Protein 5ZBT (pdb70)

Solvent-accessible surface area: 9911 Å² total; per-residue (Å²): 158,124,85,138,48,32,2,3,0,113,89,123,10,95,77,117,23,0,79,118,5,3,51,67,113,42,49,17,80,37,82,143,91,42,0,16,0,0,33,87,18,124,48,97,39,3,5,0,14,2,61,114,90,11,118,34,60,25,3,25,1,41,1,56,3,35,8,83,19,93,79,109,7,4,2,0,1,0,3,0,3,3,72,110,80,15,84,93,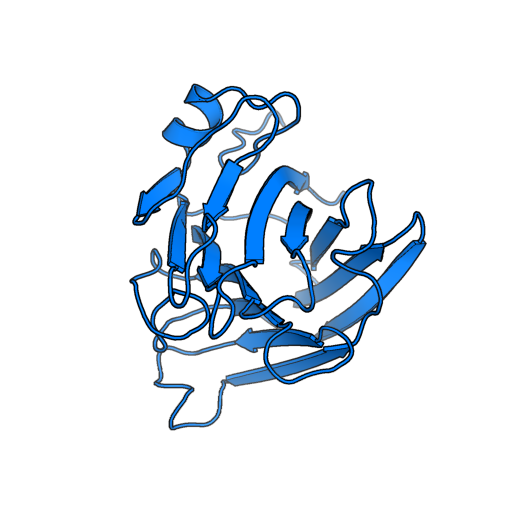24,135,16,32,4,0,99,19,72,19,95,11,2,0,0,5,2,30,11,54,136,48,124,70,11,42,0,12,0,16,28,1,88,36,59,32,13,120,146,129,113,34,89,41,113,86,95,20,65,8,43,63,2,36,135,8,200,88,7,0,19,0,37,1,53,7,43,58,147,107,81,49,0,27,1,17,0,42,4,70,163,101,76,66,127,26,10,64,0,102,114,0,68,27,90,60,6,37,0,3,0,0,0,25,0,22,53,16,39,38,0,10,0,34,0,29,3,1,36,34,106,113,52,121

Secondary structure (DSSP, 8-state):
-----SS-B-SSP-HHHHHHHEEEESS-EE-SS-EEEE-SSTT-EEEEEESS-B--SSEEEEEEE--EESSS--SEEEEEEESSPPPEEEETTE-S--EEEEEEEE-TT-SS-EEEEEEEESS-TTTS--SEEEEEE-TTTTT-TT--EEEEEEETTTTEEEEEEEETTEEEEEEEESS----SBEEEEEEE-TT-SSEEEEEEEEEEEE--

Structure (mmCIF, N/CA/C/O backbone):
data_5ZBT
#
_entry.id   5ZBT
#
_cell.length_a   56.051
_cell.length_b   57.174
_cell.length_c   72.489
_cell.angle_alpha   90.00
_cell.angle_beta   90.00
_cell.angle_gamma   90.00
#
_symmetry.space_group_name_H-M   'P 21 21 21'
#
loop_
_entity.id
_entity.type
_entity.pdbx_description
1 polymer 'Lectin-like protein'
2 water water
#
loop_
_atom_site.group_PDB
_atom_site.id
_atom_site.type_symbol
_atom_site.label_atom_id
_atom_site.label_alt_id
_atom_site.label_comp_id
_atom_site.label_asym_id
_atom_site.label_entity_id
_atom_site.label_seq_id
_atom_site.pdbx_PDB_ins_code
_atom_site.Cartn_x
_atom_site.Cartn_y
_atom_site.Cartn_z
_atom_site.occupancy
_atom_site.B_iso_or_equiv
_atom_site.auth_seq_id
_atom_site.auth_comp_id
_atom_site.auth_asym_id
_atom_site.auth_atom_id
_atom_site.pdbx_PDB_model_num
ATOM 1 N N . ALA A 1 22 ? 42.397 -12.453 76.359 1.00 38.88 22 ALA A N 1
ATOM 2 C CA . ALA A 1 22 ? 41.710 -12.786 75.122 1.00 37.43 22 ALA A CA 1
ATOM 3 C C . ALA A 1 22 ? 40.922 -11.578 74.605 1.00 44.32 22 ALA A C 1
ATOM 4 O O . ALA A 1 22 ? 40.996 -11.256 73.414 1.00 49.81 22 ALA A O 1
ATOM 6 N N . SER A 1 23 ? 40.193 -10.900 75.497 1.00 32.27 23 SER A N 1
ATOM 7 C CA . SER A 1 23 ? 39.385 -9.749 75.097 1.00 37.58 23 SER A CA 1
ATOM 8 C C . SER A 1 23 ? 40.248 -8.646 74.497 1.00 39.77 23 SER A C 1
ATOM 9 O O . SER A 1 23 ? 41.279 -8.273 75.066 1.00 46.23 23 SER A O 1
ATOM 12 N N . VAL A 1 24 ? 39.816 -8.115 73.348 1.00 37.72 24 VAL A N 1
ATOM 13 C CA . VAL A 1 24 ? 40.633 -7.219 72.532 1.00 47.79 24 VAL A CA 1
ATOM 14 C C . VAL A 1 24 ? 39.988 -5.842 72.462 1.00 43.55 24 VAL A C 1
ATOM 15 O O . VAL A 1 24 ? 38.758 -5.716 72.415 1.00 39.48 24 VAL A O 1
ATOM 17 N N . VAL A 1 25 ? 40.835 -4.813 72.437 1.00 41.22 25 VAL A N 1
ATOM 18 C CA . VAL A 1 25 ? 40.414 -3.429 72.228 1.00 43.69 25 VAL A CA 1
ATOM 19 C C . VAL A 1 25 ? 40.395 -3.174 70.722 1.00 37.75 25 VAL A C 1
ATOM 20 O O . VAL A 1 25 ? 41.444 -3.013 70.098 1.00 38.48 25 VAL A O 1
ATOM 24 N N . ASP A 1 26 ? 39.190 -3.113 70.142 1.00 40.61 26 ASP A N 1
ATOM 25 C CA . ASP A 1 26 ? 38.981 -2.941 68.700 1.00 26.61 26 ASP A CA 1
ATOM 26 C C . ASP A 1 26 ? 38.945 -1.448 68.371 1.00 26.47 26 ASP A C 1
ATOM 27 O O . ASP A 1 26 ? 37.988 -0.749 68.719 1.00 25.56 26 ASP A O 1
ATOM 32 N N . VAL A 1 27 ? 39.970 -0.958 67.678 1.00 22.49 27 VAL A N 1
ATOM 33 C CA . VAL A 1 27 ? 40.052 0.457 67.345 1.00 20.52 27 VAL A CA 1
ATOM 34 C C . VAL A 1 27 ? 39.824 0.694 65.856 1.00 21.85 27 VAL A C 1
ATOM 35 O O . VAL A 1 27 ? 40.251 1.721 65.320 1.00 19.20 27 VAL A O 1
ATOM 39 N N . LEU A 1 28 ? 39.162 -0.242 65.178 1.00 19.98 28 LEU A N 1
ATOM 40 C CA . LEU A 1 28 ? 38.899 -0.141 63.749 1.00 17.96 28 LEU A CA 1
ATOM 41 C C . LEU A 1 28 ? 37.422 -0.204 63.401 1.00 17.74 28 LEU A C 1
ATOM 42 O O . LEU A 1 28 ? 36.973 0.503 62.497 1.00 18.68 28 LEU A O 1
ATOM 47 N N . SER A 1 29 ? 36.660 -1.056 64.077 1.00 17.79 29 SER A N 1
ATOM 48 C CA . SER A 1 29 ? 35.325 -1.400 63.623 1.00 18.38 29 SER A CA 1
ATOM 49 C C . SER A 1 29 ? 34.334 -0.285 63.897 1.00 17.74 29 SER A C 1
ATOM 50 O O . SER A 1 29 ? 34.420 0.402 64.916 1.00 19.48 29 SER A O 1
ATOM 53 N N . PHE A 1 30 ? 33.396 -0.104 62.968 1.00 16.43 30 PHE A N 1
ATOM 54 C CA . PHE A 1 30 ? 32.105 0.491 63.288 1.00 15.20 30 PHE A CA 1
ATOM 55 C C . PHE A 1 30 ? 31.031 -0.339 62.605 1.00 18.18 30 PHE A C 1
ATOM 56 O O . PHE A 1 30 ? 31.059 -0.530 61.384 1.00 19.95 30 PHE A O 1
ATOM 64 N N . ARG A 1 31 ? 30.113 -0.854 63.402 1.00 21.56 31 ARG A N 1
ATOM 65 C CA . ARG A 1 31 ? 29.102 -1.799 62.969 1.00 27.87 31 ARG A CA 1
ATOM 66 C C . ARG A 1 31 ? 27.734 -1.134 62.961 1.00 31.98 31 ARG A C 1
ATOM 67 O O . ARG A 1 31 ? 27.550 -0.028 63.477 1.00 28.87 31 ARG A O 1
ATOM 75 N N . GLU A 1 32 ? 26.762 -1.839 62.344 1.00 41.67 32 GLU A N 1
ATOM 76 C CA . GLU A 1 32 ? 25.360 -1.438 62.238 1.00 42.26 32 GLU A CA 1
ATOM 77 C C . GLU A 1 32 ? 24.606 -1.835 63.501 1.00 47.14 32 GLU A C 1
ATOM 78 O O . GLU A 1 32 ? 24.695 -2.994 63.929 1.00 48.55 32 GLU A O 1
ATOM 84 N N . PRO A 1 33 ? 23.853 -0.913 64.123 1.00 51.12 33 PRO A N 1
ATOM 85 C CA . PRO A 1 33 ? 23.678 0.468 63.653 1.00 47.96 33 PRO A CA 1
ATOM 86 C C . PRO A 1 33 ? 24.852 1.383 64.037 1.00 40.01 33 PRO A C 1
ATOM 87 O O . PRO A 1 33 ? 25.486 1.162 65.074 1.00 37.49 33 PRO A O 1
ATOM 91 N N . ILE A 1 34 ? 25.130 2.388 63.203 1.00 40.05 34 ILE A N 1
ATOM 92 C CA . ILE A 1 34 ? 26.267 3.273 63.435 1.00 30.73 34 ILE A CA 1
ATOM 93 C C . ILE A 1 34 ? 26.012 4.142 64.655 1.00 32.27 34 ILE A C 1
ATOM 94 O O . ILE A 1 34 ? 25.007 4.859 64.727 1.00 30.82 34 ILE A O 1
ATOM 99 N N . GLU A 1 35 ? 26.945 4.122 65.591 1.00 26.26 35 GLU A N 1
ATOM 100 C CA . GLU A 1 35 ? 26.902 4.987 66.760 1.00 27.91 35 GLU A CA 1
ATOM 101 C C . GLU A 1 35 ? 27.977 6.054 66.590 1.00 29.18 35 GLU A C 1
ATOM 102 O O . GLU A 1 35 ? 29.174 5.720 66.522 1.00 29.55 35 GLU A O 1
ATOM 108 N N . PRO A 1 36 ? 27.597 7.331 66.444 1.00 29.31 36 PRO A N 1
ATOM 109 C CA . PRO A 1 36 ? 28.592 8.348 66.042 1.00 26.93 36 PRO A CA 1
ATOM 110 C C . PRO A 1 36 ? 29.830 8.438 66.919 1.00 28.69 36 PRO A C 1
ATOM 111 O O . PRO A 1 36 ? 30.914 8.723 66.393 1.00 30.00 36 PRO A O 1
ATOM 115 N N . GLU A 1 37 ? 29.720 8.249 68.236 1.00 30.44 37 GLU A N 1
ATOM 116 C CA . GLU A 1 37 ? 30.919 8.426 69.051 1.00 33.85 37 GLU A CA 1
ATOM 117 C C . GLU A 1 37 ? 31.911 7.294 68.813 1.00 28.89 37 GLU A C 1
ATOM 118 O O . GLU A 1 37 ? 33.123 7.498 68.935 1.00 26.14 37 GLU A O 1
ATOM 124 N N . ASN A 1 38 ? 31.427 6.118 68.420 1.00 26.01 38 ASN A N 1
ATOM 125 C CA . ASN A 1 38 ? 32.349 5.032 68.103 1.00 30.80 38 ASN A CA 1
ATOM 126 C C . ASN A 1 38 ? 33.207 5.365 66.887 1.00 28.42 38 ASN A C 1
ATOM 127 O O . ASN A 1 38 ? 34.394 5.019 66.849 1.00 29.05 38 ASN A O 1
ATOM 132 N N . VAL A 1 39 ? 32.620 6.020 65.876 1.00 27.11 39 VAL A N 1
ATOM 133 C CA . VAL A 1 39 ? 33.384 6.409 64.693 1.00 19.79 39 VAL A CA 1
ATOM 134 C C . VAL A 1 39 ? 34.387 7.500 65.048 1.00 20.65 39 VAL A C 1
ATOM 135 O O . VAL A 1 39 ? 35.582 7.393 64.741 1.00 18.66 39 VAL A O 1
ATOM 139 N N . VAL A 1 40 ? 33.918 8.549 65.735 1.00 22.35 40 VAL A N 1
ATOM 140 C CA . VAL A 1 40 ? 34.747 9.715 66.039 1.00 21.32 40 VAL A CA 1
ATOM 141 C C . VAL A 1 40 ? 35.934 9.336 66.912 1.00 20.30 40 VAL A C 1
ATOM 142 O O . VAL A 1 40 ? 37.012 9.936 66.806 1.00 21.05 40 VAL A O 1
ATOM 146 N N . ARG A 1 41 ? 35.774 8.351 67.789 1.00 19.28 41 ARG A N 1
ATOM 147 C CA . ARG A 1 41 ? 36.872 8.098 68.712 1.00 27.77 41 ARG A CA 1
ATOM 148 C C . ARG A 1 41 ? 38.014 7.353 68.043 1.00 21.46 41 ARG A C 1
ATOM 149 O O . ARG A 1 41 ? 39.136 7.370 68.558 1.00 26.03 41 ARG A O 1
ATOM 157 N N . ASN A 1 42 ? 37.766 6.749 66.885 1.00 23.23 42 ASN A N 1
ATOM 158 C CA . ASN A 1 42 ? 38.773 5.973 66.184 1.00 19.62 42 ASN A CA 1
ATOM 159 C C . ASN A 1 42 ? 39.264 6.604 64.884 1.00 18.50 42 ASN A C 1
ATOM 160 O O . ASN A 1 42 ? 40.322 6.194 64.395 1.00 22.61 42 ASN A O 1
ATOM 165 N N . TYR A 1 43 ? 38.579 7.617 64.339 1.00 18.65 43 TYR A N 1
ATOM 166 C CA . TYR A 1 43 ? 38.911 8.131 63.007 1.00 20.06 43 TYR A CA 1
ATOM 167 C C . TYR A 1 43 ? 38.901 9.652 62.971 1.00 17.46 43 TYR A C 1
ATOM 168 O O . TYR A 1 43 ? 37.943 10.281 63.425 1.00 18.98 43 TYR A O 1
ATOM 177 N N . ASP A 1 44 ? 39.968 10.237 62.434 1.00 18.05 44 ASP A N 1
ATOM 178 C CA . ASP A 1 44 ? 39.966 11.625 61.996 1.00 15.29 44 ASP A CA 1
ATOM 179 C C . ASP A 1 44 ? 39.212 11.750 60.680 1.00 20.73 44 ASP A C 1
ATOM 180 O O . ASP A 1 44 ? 39.116 10.799 59.897 1.00 17.90 44 ASP A O 1
ATOM 185 N N . MET A 1 45 ? 38.719 12.960 60.416 1.00 16.96 45 MET A N 1
ATOM 186 C CA . MET A 1 45 ? 37.859 13.224 59.271 1.00 20.02 45 MET A CA 1
ATOM 187 C C . MET A 1 45 ? 38.312 14.495 58.577 1.00 20.32 45 MET A C 1
ATOM 188 O O . MET A 1 45 ? 38.437 15.543 59.212 1.00 22.94 45 MET A O 1
ATOM 193 N N . LYS A 1 46 ? 38.560 14.399 57.275 1.00 23.84 46 LYS A N 1
ATOM 194 C CA . LYS A 1 46 ? 39.146 15.500 56.515 1.00 23.02 46 LYS A CA 1
ATOM 195 C C . LYS A 1 46 ? 38.446 15.539 55.159 1.00 23.78 46 LYS A C 1
ATOM 196 O O . LYS A 1 46 ? 38.730 14.714 54.283 1.00 19.16 46 LYS A O 1
ATOM 202 N N . GLY A 1 47 ? 37.532 16.502 54.998 1.00 20.20 47 GLY A N 1
ATOM 203 C CA . GLY A 1 47 ? 36.680 16.589 53.837 1.00 13.67 47 GLY A CA 1
ATOM 204 C C . GLY A 1 47 ? 35.232 16.435 54.253 1.00 16.45 47 GLY A C 1
ATOM 205 O O . GLY A 1 47 ? 34.913 16.327 55.442 1.00 15.47 47 GLY A O 1
ATOM 206 N N . PRO A 1 48 ? 34.325 16.410 53.283 1.00 19.96 48 PRO A N 1
ATOM 207 C CA . PRO A 1 48 ? 32.887 16.323 53.600 1.00 16.02 48 PRO A CA 1
ATOM 208 C C . PRO A 1 48 ? 32.415 14.957 54.072 1.00 18.34 48 PRO A C 1
ATOM 209 O O . PRO A 1 48 ? 31.412 14.434 53.565 1.00 17.58 48 PRO A O 1
ATOM 213 N N . ILE A 1 49 ? 33.105 14.385 55.053 1.00 17.53 49 ILE A N 1
ATOM 214 C CA . ILE A 1 49 ? 32.626 13.183 55.721 1.00 15.58 49 ILE A CA 1
ATOM 215 C C . ILE A 1 49 ? 31.506 13.572 56.680 1.00 17.85 49 ILE A C 1
ATOM 216 O O . ILE A 1 49 ? 31.586 14.608 57.354 1.00 16.52 49 ILE A O 1
ATOM 221 N N . ILE A 1 50 ? 30.456 12.747 56.745 1.00 13.17 50 ILE A N 1
ATOM 222 C CA . ILE A 1 50 ? 29.338 12.964 57.655 1.00 16.02 50 ILE A CA 1
ATOM 223 C C . ILE A 1 50 ? 28.858 11.618 58.167 1.00 12.43 50 ILE A C 1
ATOM 224 O O . ILE A 1 50 ? 28.515 10.739 57.372 1.00 16.02 50 ILE A O 1
ATOM 229 N N . VAL A 1 51 ? 28.774 11.468 59.483 1.00 14.02 51 VAL A N 1
ATOM 230 C CA . VAL A 1 51 ? 28.187 10.267 60.076 1.00 14.94 51 VAL A CA 1
ATOM 231 C C . VAL A 1 51 ? 26.671 10.445 60.111 1.00 12.53 51 VAL A C 1
ATOM 232 O O . VAL A 1 51 ? 26.155 11.321 60.808 1.00 12.16 51 VAL A O 1
ATOM 236 N N . PHE A 1 52 ? 25.963 9.630 59.336 1.00 17.78 52 PHE A N 1
ATOM 237 C CA . PHE A 1 52 ? 24.513 9.557 59.346 1.00 18.17 52 PHE A CA 1
ATOM 238 C C . PHE A 1 52 ? 24.087 8.371 60.206 1.00 20.36 52 PHE A C 1
ATOM 239 O O . PHE A 1 52 ? 24.921 7.591 60.683 1.00 19.62 52 PHE A O 1
ATOM 247 N N . GLU A 1 53 ? 22.770 8.228 60.387 1.00 21.12 53 GLU A N 1
ATOM 248 C CA . GLU A 1 53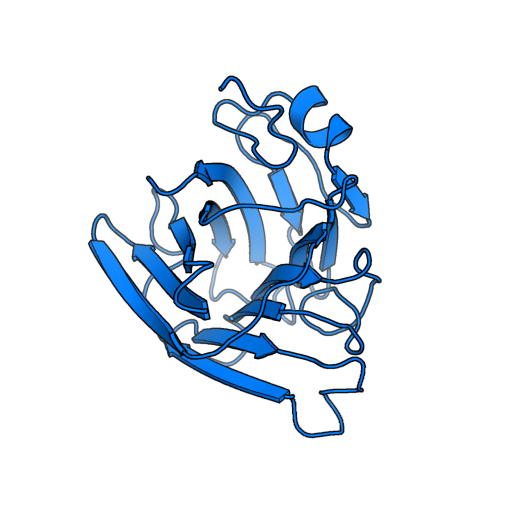 ? 22.232 7.120 61.178 1.00 27.88 53 GLU A CA 1
ATOM 249 C C . GLU A 1 53 ? 22.591 5.762 60.569 1.00 27.79 53 GLU A C 1
ATOM 250 O O . GLU A 1 53 ? 23.032 4.850 61.279 1.00 25.42 53 GLU A O 1
ATOM 256 N N . ASN A 1 54 ? 22.423 5.610 59.253 1.00 24.80 54 ASN A N 1
ATOM 257 C CA . ASN A 1 54 ? 22.593 4.314 58.601 1.00 28.80 54 ASN A CA 1
ATOM 258 C C . ASN A 1 54 ? 23.908 4.147 57.835 1.00 27.63 54 ASN A C 1
ATOM 259 O O . ASN A 1 54 ? 24.128 3.075 57.264 1.00 33.44 54 ASN A O 1
ATOM 264 N N . TYR A 1 55 ? 24.778 5.156 57.794 1.00 21.75 55 TYR A N 1
ATOM 265 C CA . TYR A 1 55 ? 25.994 5.056 56.989 1.00 19.55 55 TYR A CA 1
ATOM 266 C C . TYR A 1 55 ? 26.902 6.234 57.317 1.00 20.15 55 TYR A C 1
ATOM 267 O O . TYR A 1 55 ? 26.465 7.242 57.889 1.00 16.61 55 TYR A O 1
ATOM 276 N N . VAL A 1 56 ? 28.179 6.083 56.964 1.00 16.36 56 VAL A N 1
ATOM 277 C CA . VAL A 1 56 ? 29.137 7.180 56.971 1.00 11.07 56 VAL A CA 1
ATOM 278 C C . VAL A 1 56 ? 29.278 7.671 55.532 1.00 14.62 56 VAL A C 1
ATOM 279 O O . VAL A 1 56 ? 29.660 6.906 54.634 1.00 15.05 56 VAL A O 1
ATOM 283 N N . GLN A 1 57 ? 28.939 8.937 55.300 1.00 13.42 57 GLN A N 1
ATOM 284 C CA . GLN A 1 57 ? 29.153 9.547 53.994 1.00 15.77 57 GLN A CA 1
ATOM 285 C C . GLN A 1 57 ? 30.625 9.883 53.853 1.00 13.27 57 GLN A C 1
ATOM 286 O O . GLN A 1 57 ? 31.192 10.561 54.717 1.00 15.99 57 GLN A O 1
ATOM 292 N N . ILE A 1 58 ? 31.251 9.375 52.796 1.00 14.17 58 ILE A N 1
ATOM 293 C CA . ILE A 1 58 ? 32.616 9.767 52.459 1.00 12.58 58 ILE A CA 1
ATOM 294 C C . ILE A 1 58 ? 32.620 10.979 51.531 1.00 11.87 58 ILE A C 1
ATOM 295 O O . ILE A 1 58 ? 33.261 11.988 51.833 1.00 12.50 58 ILE A O 1
ATOM 300 N N . THR A 1 59 ? 31.890 10.916 50.403 1.00 11.35 59 THR A N 1
ATOM 301 C CA . THR A 1 59 ? 31.628 12.080 49.558 1.00 11.25 59 THR A CA 1
ATOM 302 C C . THR A 1 59 ? 30.133 12.258 49.326 1.00 12.95 59 THR A C 1
ATOM 303 O O . THR A 1 59 ? 29.412 11.274 49.115 1.00 13.48 59 THR A O 1
ATOM 307 N N . PRO A 1 60 ? 29.646 13.496 49.318 1.00 17.12 60 PRO A N 1
ATOM 308 C CA . PRO A 1 60 ? 28.314 13.781 48.769 1.00 17.96 60 PRO A CA 1
ATOM 309 C C . PRO A 1 60 ? 28.419 13.983 47.260 1.00 18.97 60 PRO A C 1
ATOM 310 O O . PRO A 1 60 ? 29.519 13.976 46.693 1.00 20.97 60 PRO A O 1
ATOM 314 N N . ASN A 1 61 ? 27.260 14.170 46.615 1.00 13.78 61 ASN A N 1
ATOM 315 C CA . ASN A 1 61 ? 27.238 14.576 45.209 1.00 20.24 61 ASN A CA 1
ATOM 316 C C . ASN A 1 61 ? 28.101 15.819 44.984 1.00 19.39 61 ASN A C 1
ATOM 317 O O . ASN A 1 61 ? 28.207 16.692 45.850 1.00 21.21 61 ASN A O 1
ATOM 322 N N . GLY A 1 62 ? 28.718 15.903 43.801 1.00 19.07 62 GLY A N 1
ATOM 323 C CA . GLY A 1 62 ? 29.568 17.032 43.464 1.00 14.51 62 GLY A CA 1
ATOM 324 C C . GLY A 1 62 ? 30.881 16.644 42.798 1.00 22.16 62 GLY A C 1
ATOM 325 O O . GLY A 1 62 ? 31.678 15.900 43.385 1.00 21.64 62 GLY A O 1
ATOM 326 N N . ILE A 1 63 ? 31.117 17.166 41.583 1.00 22.30 63 ILE A N 1
ATOM 327 C CA . ILE A 1 63 ? 32.313 16.842 40.808 1.00 20.21 63 ILE A CA 1
ATOM 328 C C . ILE A 1 63 ? 33.579 17.153 41.604 1.00 19.30 63 ILE A C 1
ATOM 329 O O . ILE A 1 63 ? 33.680 18.189 42.271 1.00 19.04 63 ILE A O 1
ATOM 334 N N . GLY A 1 64 ? 34.560 16.248 41.523 1.00 16.52 64 GLY A N 1
ATOM 335 C CA . GLY A 1 64 ? 35.870 16.452 42.114 1.00 16.38 64 GLY A CA 1
ATOM 336 C C . GLY A 1 64 ? 35.968 16.329 43.629 1.00 22.37 64 GLY A C 1
ATOM 337 O O . GLY A 1 64 ? 37.091 16.367 44.166 1.00 16.13 64 GLY A O 1
ATOM 338 N N . LYS A 1 65 ? 34.851 16.200 44.346 1.00 15.95 65 LYS A N 1
ATOM 339 C CA . LYS A 1 65 ? 34.932 16.172 45.797 1.00 16.31 65 LYS A CA 1
ATOM 340 C C . LYS A 1 65 ? 35.591 14.882 46.281 1.00 15.60 65 LYS A C 1
ATOM 341 O O . LYS A 1 65 ? 35.458 13.813 45.675 1.00 14.95 65 LYS A O 1
ATOM 347 N N . SER A 1 66 ? 36.318 14.996 47.386 1.00 12.45 66 SER A N 1
ATOM 348 C CA . SER A 1 66 ? 37.063 13.871 47.916 1.00 13.88 66 SER A CA 1
ATOM 349 C C . SER A 1 66 ? 37.197 14.042 49.422 1.00 14.02 66 SER A C 1
ATOM 350 O O . SER A 1 66 ? 37.002 15.132 49.955 1.00 17.34 66 SER A O 1
ATOM 353 N N . SER A 1 67 ? 37.530 12.946 50.101 1.00 14.91 67 SER A N 1
ATOM 354 C CA . SER A 1 67 ? 37.606 12.894 51.554 1.00 12.78 67 SER A CA 1
ATOM 355 C C . SER A 1 67 ? 38.604 11.825 51.967 1.00 15.08 67 SER A C 1
ATOM 356 O O . SER A 1 67 ? 38.838 10.863 51.235 1.00 14.00 67 SER A O 1
ATOM 359 N N . ILE A 1 68 ? 39.188 11.997 53.148 1.00 15.67 68 ILE A N 1
ATOM 360 C CA . ILE A 1 68 ? 40.010 10.969 53.769 1.00 14.84 68 ILE A CA 1
ATOM 361 C C . ILE A 1 68 ? 39.550 10.788 55.213 1.00 17.16 68 ILE A C 1
ATOM 362 O O . ILE A 1 68 ? 39.340 11.762 55.943 1.00 19.83 68 ILE A O 1
ATOM 367 N N . MET A 1 69 ? 39.359 9.543 55.604 1.00 18.21 69 MET A N 1
ATOM 368 C CA . MET A 1 69 ? 39.009 9.161 56.961 1.00 14.87 69 MET A CA 1
ATOM 369 C C . MET A 1 69 ? 40.213 8.387 57.487 1.00 16.57 69 MET A C 1
ATOM 370 O O . MET A 1 69 ? 40.531 7.318 56.962 1.00 16.34 69 MET A O 1
ATOM 375 N N . ASN A 1 70 ? 40.891 8.936 58.497 1.00 19.57 70 ASN A N 1
ATOM 376 C CA . ASN A 1 70 ? 42.172 8.431 58.994 1.00 17.41 70 ASN A CA 1
ATOM 377 C C . ASN A 1 70 ? 42.001 7.775 60.356 1.00 16.37 70 ASN A C 1
ATOM 378 O O . ASN A 1 70 ? 41.563 8.433 61.307 1.00 17.61 70 ASN A O 1
ATOM 383 N N . GLY A 1 71 ? 42.381 6.500 60.457 1.00 15.48 71 GLY A N 1
ATOM 384 C CA . GLY A 1 71 ? 42.457 5.840 61.744 1.00 13.39 71 GLY A CA 1
ATOM 385 C C . GLY A 1 71 ? 43.367 6.612 62.685 1.00 18.00 71 GLY A C 1
ATOM 386 O O . GLY A 1 71 ? 44.458 7.036 62.299 1.00 16.78 71 GLY A O 1
ATOM 387 N N . LYS A 1 72 ? 42.922 6.836 63.918 1.00 19.35 72 LYS A N 1
ATOM 388 C CA . LYS A 1 72 ? 43.770 7.555 64.859 1.00 25.96 72 LYS A CA 1
ATOM 389 C C . LYS A 1 72 ? 44.907 6.686 65.390 1.00 27.61 72 LYS A C 1
ATOM 390 O O . LYS A 1 72 ? 46.009 7.197 65.622 1.00 25.42 72 LYS A O 1
ATOM 396 N N . TYR A 1 73 ? 44.669 5.384 65.559 1.00 22.54 73 TYR A N 1
ATOM 397 C CA . TYR A 1 73 ? 45.572 4.503 66.289 1.00 21.81 73 TYR A CA 1
ATOM 398 C C . TYR A 1 73 ? 46.196 3.473 65.351 1.00 20.18 73 TYR A C 1
ATOM 399 O O . TYR A 1 73 ? 45.485 2.707 64.692 1.00 19.79 73 TYR A O 1
ATOM 408 N N . LYS A 1 74 ? 47.525 3.473 65.292 1.00 16.86 74 LYS A N 1
ATOM 409 C CA . LYS A 1 74 ? 48.260 2.477 64.526 1.00 13.99 74 LYS A CA 1
ATOM 410 C C . LYS A 1 74 ? 48.113 1.100 65.169 1.00 21.29 74 LYS A C 1
ATOM 411 O O . LYS A 1 74 ? 48.284 0.950 66.389 1.00 19.78 74 LYS A O 1
ATOM 417 N N . VAL A 1 75 ? 47.809 0.084 64.348 1.00 16.82 75 VAL A N 1
ATOM 418 C CA . VAL A 1 75 ? 47.513 -1.257 64.846 1.00 15.41 75 VAL A CA 1
ATOM 419 C C . VAL A 1 75 ? 48.622 -2.229 64.455 1.00 17.24 75 VAL A C 1
ATOM 420 O O . VAL A 1 75 ? 49.263 -2.102 63.406 1.00 14.09 75 VAL A O 1
ATOM 424 N N . ASP A 1 76 ? 48.837 -3.217 65.320 1.00 19.42 76 ASP A N 1
ATOM 425 C CA . ASP A 1 76 ? 49.774 -4.319 65.093 1.00 20.70 76 ASP A CA 1
ATOM 426 C C . ASP A 1 76 ? 48.952 -5.603 65.120 1.00 20.03 76 ASP A C 1
ATOM 427 O O . ASP A 1 76 ? 48.738 -6.173 66.189 1.00 20.25 76 ASP A O 1
ATOM 432 N N . LEU A 1 77 ? 48.498 -6.062 63.945 1.00 16.63 77 LEU A N 1
ATOM 433 C CA . LEU A 1 77 ? 47.447 -7.067 64.044 1.00 20.26 77 LEU A CA 1
ATOM 434 C C . LEU A 1 77 ? 47.981 -8.467 63.790 1.00 15.13 77 LEU A C 1
ATOM 435 O O . LEU A 1 77 ? 48.953 -8.645 63.054 1.00 23.93 77 LEU A O 1
ATOM 440 N N . PRO A 1 78 ? 47.353 -9.479 64.383 1.00 22.31 78 PRO A N 1
ATOM 441 C CA . PRO A 1 78 ? 47.563 -10.852 63.904 1.00 20.55 78 PRO A CA 1
ATOM 442 C C . PRO A 1 78 ? 46.812 -11.045 62.601 1.00 19.01 78 PRO A C 1
ATOM 443 O O . PRO A 1 78 ? 46.265 -10.077 62.063 1.00 16.34 78 PRO A O 1
ATOM 447 N N . SER A 1 79 ? 46.752 -12.275 62.097 1.00 18.49 79 SER A N 1
ATOM 448 C CA . SER A 1 79 ? 45.989 -12.532 60.886 1.00 19.38 79 SER A CA 1
ATOM 449 C C . SER A 1 79 ? 44.594 -11.963 61.054 1.00 17.60 79 SER A C 1
ATOM 450 O O . SER A 1 79 ? 43.956 -12.145 62.092 1.00 20.28 79 SER A O 1
ATOM 453 N N . PHE A 1 80 ? 44.148 -11.221 60.052 1.00 15.02 80 PHE A N 1
ATOM 454 C CA . PHE A 1 80 ? 42.928 -10.458 60.214 1.00 20.06 80 PHE A CA 1
ATOM 455 C C . PHE A 1 80 ? 42.121 -10.497 58.934 1.00 19.44 80 PHE A C 1
ATOM 456 O O . PHE A 1 80 ? 42.622 -10.841 57.856 1.00 15.40 80 PHE A O 1
ATOM 464 N N . GLU A 1 81 ? 40.856 -10.120 59.079 1.00 15.46 81 GLU A N 1
ATOM 465 C CA . GLU A 1 81 ? 39.964 -9.914 57.954 1.00 14.01 81 GLU A CA 1
ATOM 466 C C . GLU A 1 81 ? 39.216 -8.611 58.201 1.00 15.22 81 GLU A C 1
ATOM 467 O O . GLU A 1 81 ? 38.664 -8.406 59.291 1.00 11.73 81 GLU A O 1
ATOM 473 N N . LEU A 1 82 ? 39.248 -7.713 57.217 1.00 8.95 82 LEU A N 1
ATOM 474 C CA . LEU A 1 82 ? 38.442 -6.503 57.242 1.00 7.25 82 LEU A CA 1
ATOM 475 C C . LEU A 1 82 ? 37.314 -6.636 56.226 1.00 12.34 82 LEU A C 1
ATOM 476 O O . LEU A 1 82 ? 37.527 -7.122 55.102 1.00 11.42 82 LEU A O 1
ATOM 481 N N . GLN A 1 83 ? 36.114 -6.216 56.637 1.00 9.04 83 GLN A N 1
ATOM 482 C CA . GLN A 1 83 ? 34.913 -6.225 55.802 1.00 10.74 83 GLN A CA 1
ATOM 483 C C . GLN A 1 83 ? 34.345 -4.816 55.747 1.00 10.81 83 GLN A C 1
ATOM 484 O O . GLN A 1 83 ? 33.891 -4.283 56.764 1.00 14.25 83 GLN A O 1
ATOM 490 N N . LEU A 1 84 ? 34.367 -4.214 54.572 1.00 11.05 84 LEU A N 1
ATOM 491 C CA . LEU A 1 84 ? 33.883 -2.856 54.382 1.00 9.57 84 LEU A CA 1
ATOM 492 C C . LEU A 1 84 ? 32.625 -2.924 53.528 1.00 13.33 84 LEU A C 1
ATOM 493 O O . LEU A 1 84 ? 32.696 -3.232 52.334 1.00 13.57 84 LEU A O 1
ATOM 498 N N . LYS A 1 85 ? 31.476 -2.651 54.133 1.00 14.20 85 LYS A N 1
ATOM 499 C CA . LYS A 1 85 ? 30.217 -2.728 53.418 1.00 13.15 85 LYS A CA 1
ATOM 500 C C . LYS A 1 85 ? 29.900 -1.379 52.771 1.00 14.70 85 LYS A C 1
ATOM 501 O O . LYS A 1 85 ? 29.887 -0.341 53.441 1.00 14.46 85 LYS A O 1
ATOM 507 N N . LEU A 1 86 ? 29.630 -1.412 51.474 1.00 17.55 86 LEU A N 1
ATOM 508 C CA . LEU A 1 86 ? 29.502 -0.239 50.617 1.00 19.57 86 LEU A CA 1
ATOM 509 C C . LEU A 1 86 ? 28.051 0.190 50.455 1.00 22.02 86 LEU A C 1
ATOM 510 O O . LEU A 1 86 ? 27.142 -0.641 50.386 1.00 23.81 86 LEU A O 1
ATO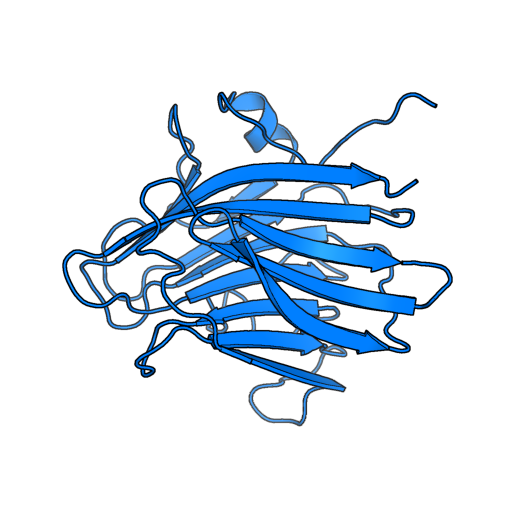M 515 N N . ASN A 1 87 ? 27.847 1.508 50.356 1.00 23.27 87 ASN A N 1
ATOM 516 C CA . ASN A 1 87 ? 26.549 2.107 50.008 1.00 22.00 87 ASN A CA 1
ATOM 517 C C . ASN A 1 87 ? 26.851 3.272 49.058 1.00 22.24 87 ASN A C 1
ATOM 518 O O . ASN A 1 87 ? 27.051 4.409 49.499 1.00 23.31 87 ASN A O 1
ATOM 523 N N . ILE A 1 88 ? 26.919 2.983 47.758 1.00 17.91 88 ILE A N 1
ATOM 524 C CA . ILE A 1 88 ? 27.351 3.954 46.750 1.00 22.78 88 ILE A CA 1
ATOM 525 C C . ILE A 1 88 ? 26.150 4.343 45.887 1.00 24.31 88 ILE A C 1
ATOM 526 O O . ILE A 1 88 ? 25.448 3.473 45.361 1.00 27.64 88 ILE A O 1
ATOM 531 N N . ILE A 1 89 ? 25.916 5.645 45.737 1.00 25.19 89 ILE A N 1
ATOM 532 C CA . ILE A 1 89 ? 24.770 6.166 44.992 1.00 23.58 89 ILE A CA 1
ATOM 533 C C . ILE A 1 89 ? 25.269 6.850 43.728 1.00 21.60 89 ILE A C 1
ATOM 534 O O . ILE A 1 89 ? 26.139 7.727 43.792 1.00 20.57 89 ILE A O 1
ATOM 539 N N . CYS A 1 90 ? 24.702 6.462 42.583 1.00 25.78 90 CYS A N 1
ATOM 540 C CA . CYS A 1 90 ? 25.006 7.077 41.292 1.00 23.23 90 CYS A CA 1
ATOM 541 C C . CYS A 1 90 ? 23.731 7.166 40.472 1.00 26.83 90 CYS A C 1
ATOM 542 O O . CYS A 1 90 ? 23.162 6.128 40.113 1.00 24.37 90 CYS A O 1
ATOM 545 N N . LYS A 1 91 ? 23.293 8.396 40.168 1.00 24.33 91 LYS A N 1
ATOM 546 C CA . LYS A 1 91 ? 22.136 8.590 39.291 1.00 33.63 91 LYS A CA 1
ATOM 547 C C . LYS A 1 91 ? 22.322 7.859 37.973 1.00 31.59 91 LYS A C 1
ATOM 548 O O . LYS A 1 91 ? 21.430 7.126 37.526 1.00 38.05 91 LYS A O 1
ATOM 550 N N . GLU A 1 92 ? 23.496 8.020 37.353 1.00 28.76 92 GLU A N 1
ATOM 551 C CA . GLU A 1 92 ? 23.775 7.407 36.061 1.00 31.79 92 GLU A CA 1
ATOM 552 C C . GLU A 1 92 ? 24.987 6.501 36.245 1.00 32.23 92 GLU A C 1
ATOM 553 O O . GLU A 1 92 ? 24.940 5.584 37.061 1.00 33.04 92 GLU A O 1
ATOM 555 N N . LYS A 1 93 ? 26.063 6.727 35.504 1.00 27.92 93 LYS A N 1
ATOM 556 C CA . LYS A 1 93 ? 27.293 5.972 35.670 1.00 31.90 93 LYS A CA 1
ATOM 557 C C . LYS A 1 93 ? 28.121 6.597 36.790 1.00 27.99 93 LYS A C 1
ATOM 558 O O . LYS A 1 93 ? 28.276 7.819 36.846 1.00 24.44 93 LYS A O 1
ATOM 564 N N . CYS A 1 94 ? 28.652 5.765 37.683 1.00 27.33 94 CYS A N 1
ATOM 565 C CA . CYS A 1 94 ? 29.482 6.290 38.762 1.00 22.74 94 CYS A CA 1
ATOM 566 C C . CYS A 1 94 ? 30.809 6.800 38.212 1.00 24.54 94 CYS A C 1
ATOM 567 O O . CYS A 1 94 ? 31.392 6.207 37.297 1.00 18.92 94 CYS A O 1
ATOM 570 N N . GLY A 1 95 ? 31.287 7.906 38.785 1.00 18.21 95 GLY A N 1
ATOM 571 C CA . GLY A 1 95 ? 32.631 8.379 38.560 1.00 15.98 95 GLY A CA 1
ATOM 572 C C . GLY A 1 95 ? 33.476 8.151 39.807 1.00 22.96 95 GLY A C 1
ATOM 573 O O . GLY A 1 95 ? 32.985 7.699 40.845 1.00 17.55 95 GLY A O 1
ATOM 574 N N . GLY A 1 96 ? 34.772 8.469 39.680 1.00 17.19 96 GLY A N 1
ATOM 575 C CA . GLY A 1 96 ? 35.727 8.388 40.770 1.00 11.12 96 GLY A CA 1
ATOM 576 C C . GLY A 1 96 ? 35.953 6.972 41.273 1.00 13.48 96 GLY A C 1
ATOM 577 O O . GLY A 1 96 ? 35.826 5.981 40.542 1.00 12.12 96 GLY A O 1
ATOM 578 N N . GLY A 1 97 ? 36.315 6.884 42.548 1.00 13.79 97 GLY A N 1
ATOM 579 C CA . GLY A 1 97 ? 36.532 5.600 43.185 1.00 9.90 97 GLY A CA 1
ATOM 580 C C . GLY A 1 97 ? 36.810 5.769 44.663 1.00 11.24 97 GLY A C 1
ATOM 581 O O . GLY A 1 97 ? 36.795 6.875 45.199 1.00 10.90 97 GLY A O 1
ATOM 582 N N . MET A 1 98 ? 37.110 4.648 45.300 1.00 13.87 98 MET A N 1
ATOM 583 C CA . MET 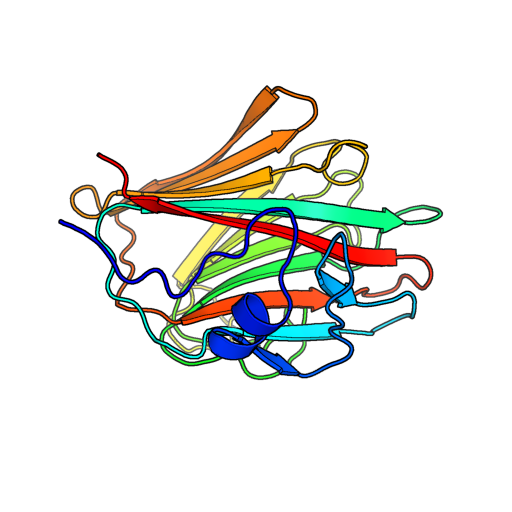A 1 98 ? 37.282 4.525 46.739 1.00 12.47 98 MET A CA 1
ATOM 584 C C . MET A 1 98 ? 38.606 3.839 47.025 1.00 11.15 98 MET A C 1
ATOM 585 O O . MET A 1 98 ? 39.020 2.950 46.283 1.00 11.65 98 MET A O 1
ATOM 590 N N . GLY A 1 99 ? 39.237 4.203 48.125 1.00 10.14 99 GLY A N 1
ATOM 591 C CA . GLY A 1 99 ? 40.445 3.527 48.563 1.00 10.04 99 GLY A CA 1
ATOM 592 C C . GLY A 1 99 ? 40.361 3.103 50.011 1.00 9.38 99 GLY A C 1
ATOM 593 O O . GLY A 1 99 ? 39.830 3.830 50.855 1.00 10.40 99 GLY A O 1
ATOM 594 N N . VAL A 1 100 ? 40.886 1.915 50.293 1.00 6.88 100 VAL A N 1
ATOM 595 C CA . VAL A 1 100 ? 41.160 1.485 51.655 1.00 8.27 100 VAL A CA 1
ATOM 596 C C . VAL A 1 100 ? 42.671 1.359 51.799 1.00 8.93 100 VAL A C 1
ATOM 597 O O . VAL A 1 100 ? 43.345 0.810 50.922 1.00 9.10 100 VAL A O 1
ATOM 601 N N . TRP A 1 101 ? 43.205 1.886 52.884 1.00 8.49 101 TRP A N 1
ATOM 602 C CA . TRP A 1 101 ? 44.628 2.154 52.956 1.00 11.00 101 TRP A CA 1
ATOM 603 C C . TRP A 1 101 ? 45.211 1.526 54.209 1.00 8.62 101 TRP A C 1
ATOM 604 O O . TRP A 1 101 ? 44.621 1.617 55.284 1.00 8.88 101 TRP A O 1
ATOM 615 N N . LEU A 1 102 ? 46.375 0.899 54.068 1.00 11.38 102 LEU A N 1
ATOM 616 C CA . LEU A 1 102 ? 47.123 0.351 55.204 1.00 12.51 102 LEU A CA 1
ATOM 617 C C . LEU A 1 102 ? 48.521 0.948 55.100 1.00 13.38 102 LEU A C 1
ATOM 618 O O . LEU A 1 102 ? 49.335 0.495 54.285 1.00 15.23 102 LEU A O 1
ATOM 623 N N . THR A 1 103 ? 48.787 1.995 55.882 1.00 9.86 103 THR A N 1
ATOM 624 C CA . THR A 1 103 ? 49.975 2.808 55.665 1.00 12.44 103 THR A CA 1
ATOM 625 C C . THR A 1 103 ? 50.754 3.040 56.947 1.00 12.25 103 THR A C 1
ATOM 626 O O . THR A 1 103 ? 50.221 2.970 58.061 1.00 11.59 103 THR A O 1
ATOM 630 N N . GLU A 1 104 ? 52.039 3.348 56.742 1.00 13.08 104 GLU A N 1
ATOM 631 C CA . GLU A 1 104 ? 52.960 3.637 57.837 1.00 20.90 104 GLU A CA 1
ATOM 632 C C . GLU A 1 104 ? 52.594 4.929 58.568 1.00 23.92 104 GLU A C 1
ATOM 633 O O . GLU A 1 104 ? 52.840 5.043 59.777 1.00 21.23 104 GLU A O 1
ATOM 639 N N . GLU A 1 105 ? 52.002 5.903 57.865 1.00 21.10 105 GLU A N 1
ATOM 640 C CA . GLU A 1 105 ? 51.546 7.154 58.463 1.00 14.93 105 GLU A CA 1
ATOM 641 C C . GLU A 1 105 ? 50.125 7.457 58.005 1.00 16.40 105 GLU A C 1
ATOM 642 O O . GLU A 1 105 ? 49.621 6.865 57.044 1.00 16.09 105 GLU A O 1
ATOM 648 N N . LYS A 1 106 ? 49.471 8.379 58.710 1.00 17.01 106 LYS A N 1
ATOM 649 C CA . LYS A 1 106 ? 48.116 8.759 58.335 1.00 19.18 106 LYS A CA 1
ATOM 650 C C . LYS A 1 106 ? 48.112 9.379 56.941 1.00 19.92 106 LYS A C 1
ATOM 651 O O . LYS A 1 106 ? 49.084 10.009 56.512 1.00 15.78 106 LYS A O 1
ATOM 657 N N . LEU A 1 107 ? 47.004 9.198 56.230 1.00 17.84 107 LEU A N 1
ATOM 658 C CA . LEU A 1 107 ? 46.909 9.733 54.880 1.00 19.57 107 LEU A CA 1
ATOM 659 C C . LEU A 1 107 ? 46.943 11.253 54.885 1.00 20.99 107 LEU A C 1
ATOM 660 O O . LEU A 1 107 ? 46.362 11.904 55.759 1.00 20.29 107 LEU A O 1
ATOM 665 N N . LYS A 1 108 ? 47.610 11.807 53.880 1.00 20.91 108 LYS A N 1
ATOM 666 C CA . LYS A 1 108 ? 47.460 13.194 53.474 1.00 23.23 108 LYS A CA 1
ATOM 667 C C . LYS A 1 108 ? 46.543 13.270 52.251 1.00 21.97 108 LYS A C 1
ATOM 668 O O . LYS A 1 108 ? 46.326 12.280 51.540 1.00 19.44 108 LYS A O 1
ATOM 671 N N . GLU A 1 109 ? 45.993 14.460 52.020 1.00 20.93 109 GLU A N 1
ATOM 672 C CA . GLU A 1 109 ? 45.149 14.685 50.854 1.00 21.96 109 GLU A CA 1
ATOM 673 C C . GLU A 1 109 ? 45.976 14.638 49.580 1.00 16.63 109 GLU A C 1
ATOM 674 O O . GLU A 1 109 ? 47.183 14.895 49.581 1.00 19.59 109 GLU A O 1
ATOM 680 N N . GLY A 1 110 ? 45.310 14.311 48.482 1.00 16.37 110 GLY A N 1
ATOM 681 C CA . GLY A 1 110 ? 45.995 14.246 47.204 1.00 14.18 110 GLY A CA 1
ATOM 682 C C . GLY A 1 110 ? 45.052 13.832 46.102 1.00 18.07 110 GLY A C 1
ATOM 683 O O . GLY A 1 110 ? 43.829 13.836 46.265 1.00 16.35 110 GLY A O 1
ATOM 684 N N . ASP A 1 111 ? 45.635 13.442 44.980 1.00 22.43 111 ASP A N 1
ATOM 685 C CA . ASP A 1 111 ? 44.861 13.132 43.784 1.00 22.19 111 ASP A CA 1
ATOM 686 C C . ASP A 1 111 ? 44.638 11.639 43.573 1.00 23.63 111 ASP A C 1
ATOM 687 O O . ASP A 1 111 ? 43.947 11.258 42.621 1.00 23.07 111 ASP A O 1
ATOM 692 N N . LEU A 1 112 ? 45.183 10.789 44.447 1.00 18.41 112 LEU A N 1
ATOM 693 C CA . LEU A 1 112 ? 45.064 9.338 44.319 1.00 17.71 112 LEU A CA 1
ATOM 694 C C . LEU A 1 112 ? 43.834 8.898 45.104 1.00 17.52 112 LEU A C 1
ATOM 695 O O . LEU A 1 112 ? 43.927 8.535 46.274 1.00 21.06 112 LEU A O 1
ATOM 700 N N . PHE A 1 113 ? 42.665 8.928 44.457 1.00 13.64 113 PHE A N 1
ATOM 701 C CA . PHE A 1 113 ? 41.387 8.653 45.124 1.00 13.78 113 PHE A CA 1
ATOM 702 C C . PHE A 1 113 ? 41.265 9.426 46.436 1.00 15.94 113 PHE A C 1
ATOM 703 O O . PHE A 1 113 ? 40.889 8.869 47.472 1.00 16.08 113 PHE A O 1
ATOM 711 N N . GLY A 1 114 ? 41.606 10.718 46.399 1.00 14.06 114 GLY A N 1
ATOM 712 C CA . GLY A 1 114 ? 41.530 11.571 47.570 1.00 12.92 114 GLY A CA 1
ATOM 713 C C . GLY A 1 114 ? 42.808 11.699 48.384 1.00 15.99 114 GLY A C 1
ATOM 714 O O . GLY A 1 114 ? 42.962 12.687 49.108 1.00 17.66 114 GLY A O 1
ATOM 715 N N . ALA A 1 115 ? 43.737 10.751 48.287 1.00 15.87 115 ALA A N 1
ATOM 716 C CA . ALA A 1 115 ? 44.937 10.764 49.120 1.00 16.00 115 ALA A CA 1
ATOM 717 C C . ALA A 1 115 ? 46.192 11.046 48.300 1.00 16.00 115 ALA A C 1
ATOM 718 O O . ALA A 1 115 ? 46.182 11.046 47.066 1.00 21.26 115 ALA A O 1
ATOM 720 N N . TYR A 1 116 ? 47.291 11.278 49.017 1.00 17.65 116 TYR A N 1
ATOM 721 C CA . TYR A 1 116 ? 48.541 11.679 48.383 1.00 17.93 116 TYR A CA 1
ATOM 722 C C . TYR A 1 116 ? 49.147 10.521 47.596 1.00 18.98 116 TYR A C 1
ATOM 723 O O . TYR A 1 116 ? 48.984 9.348 47.944 1.00 20.65 116 TYR A O 1
ATOM 732 N N . ASN A 1 117 ? 49.878 10.858 46.539 1.00 14.56 117 ASN A N 1
ATOM 733 C CA . ASN A 1 117 ? 50.477 9.831 45.694 1.00 19.84 117 ASN A CA 1
ATOM 734 C C . ASN A 1 117 ? 51.759 9.233 46.271 1.00 15.39 117 ASN A C 1
ATOM 735 O O . ASN A 1 117 ? 52.200 8.183 45.795 1.00 24.90 117 ASN A O 1
ATOM 740 N N . ILE A 1 118 ? 52.365 9.846 47.278 1.00 17.68 118 ILE A N 1
ATOM 741 C CA . ILE A 1 118 ? 53.533 9.285 47.957 1.00 19.92 118 ILE A CA 1
ATOM 742 C C . ILE A 1 118 ? 53.087 8.779 49.320 1.00 14.49 118 ILE A C 1
ATOM 743 O O . ILE A 1 118 ? 52.472 9.528 50.087 1.00 16.31 118 ILE A O 1
ATOM 748 N N . TYR A 1 119 ? 53.369 7.504 49.606 1.00 12.19 119 TYR A N 1
ATOM 749 C CA . TYR A 1 119 ? 52.956 6.857 50.852 1.00 12.21 119 TYR A CA 1
ATOM 750 C C . TYR A 1 119 ? 53.761 5.573 51.015 1.00 12.59 119 TYR A C 1
ATOM 751 O O . TYR A 1 119 ? 54.368 5.078 50.062 1.00 11.96 119 TYR A O 1
ATOM 760 N N . LYS A 1 120 ? 53.772 5.036 52.236 1.00 10.25 120 LYS A N 1
ATOM 761 C CA . LYS A 1 120 ? 54.421 3.751 52.486 1.00 18.45 120 LYS A CA 1
ATOM 762 C C . LYS A 1 120 ? 53.370 2.767 52.996 1.00 19.38 120 LYS A C 1
ATOM 763 O O . LYS A 1 120 ? 52.843 2.921 54.100 1.00 14.92 120 LYS A O 1
ATOM 769 N N . GLY A 1 121 ? 53.059 1.771 52.196 1.00 16.75 121 GLY A N 1
ATOM 770 C CA . GLY A 1 121 ? 52.056 0.802 52.573 1.00 13.39 121 GLY A CA 1
ATOM 771 C C . GLY A 1 121 ? 51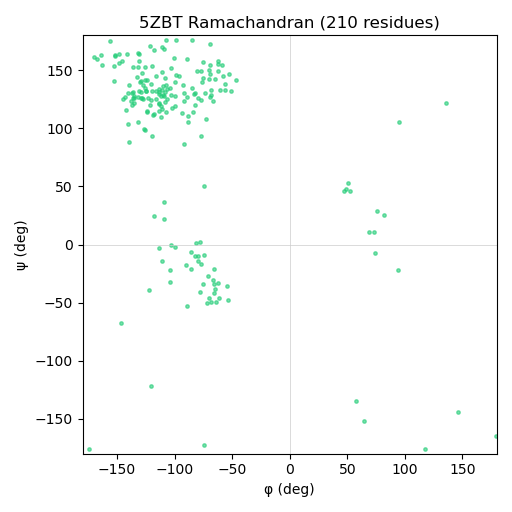.294 0.328 51.347 1.00 14.72 121 GLY A C 1
ATOM 772 O O . GLY A 1 121 ? 51.851 0.229 50.251 1.00 12.15 121 GLY A O 1
ATOM 773 N N . ILE A 1 122 ? 50.004 0.091 51.562 1.00 14.53 122 ILE A N 1
ATOM 774 C CA . ILE A 1 122 ? 49.146 -0.580 50.596 1.00 13.81 122 ILE A CA 1
ATOM 775 C C . ILE A 1 122 ? 47.907 0.280 50.395 1.00 13.42 122 ILE A C 1
ATOM 776 O O . ILE A 1 122 ? 47.307 0.750 51.374 1.00 11.27 122 ILE A O 1
ATOM 781 N N . GLY A 1 123 ? 47.556 0.521 49.139 1.00 12.90 123 GLY A N 1
ATOM 782 C CA . GLY A 1 123 ? 46.273 1.089 48.776 1.00 10.53 123 GLY A CA 1
ATOM 783 C C . GLY A 1 123 ? 45.465 0.050 48.016 1.00 12.41 123 GLY A C 1
ATOM 784 O O . GLY A 1 123 ? 45.968 -0.576 47.075 1.00 13.13 123 GLY A O 1
ATOM 785 N N . ILE A 1 124 ? 44.225 -0.143 48.456 1.00 10.48 124 ILE A N 1
ATOM 786 C CA . ILE A 1 124 ? 43.257 -1.016 47.790 1.00 11.02 124 ILE A CA 1
ATOM 787 C C . ILE A 1 124 ? 42.177 -0.112 47.215 1.00 12.86 124 ILE A C 1
ATOM 788 O O . ILE A 1 124 ? 41.500 0.609 47.964 1.00 10.15 124 ILE A O 1
ATOM 793 N N . PHE A 1 125 ? 42.019 -0.137 45.890 1.00 12.72 125 PHE A N 1
ATOM 794 C CA . PHE A 1 125 ? 41.189 0.830 45.186 1.00 11.61 125 PHE A CA 1
ATOM 795 C C . PHE A 1 125 ? 40.077 0.125 44.425 1.00 12.89 125 PHE A C 1
ATOM 796 O O . PHE A 1 125 ? 40.299 -0.919 43.801 1.00 14.39 125 PHE A O 1
ATOM 804 N N . ILE A 1 126 ? 38.880 0.702 44.489 1.00 10.50 126 ILE A N 1
ATOM 805 C CA . ILE A 1 126 ? 37.769 0.341 43.622 1.00 13.09 126 ILE A CA 1
ATOM 806 C C . ILE A 1 126 ? 37.542 1.524 42.698 1.00 13.58 126 ILE A C 1
ATOM 807 O O . ILE A 1 126 ? 37.216 2.623 43.163 1.00 13.79 126 ILE A O 1
ATOM 812 N N . ASN A 1 127 ? 37.729 1.321 41.399 1.00 12.64 127 ASN A N 1
ATOM 813 C CA . ASN A 1 127 ? 37.682 2.423 40.444 1.00 12.31 127 ASN A CA 1
ATOM 814 C C . ASN A 1 127 ? 36.527 2.237 39.469 1.00 14.50 127 ASN A C 1
ATOM 815 O O . ASN A 1 127 ? 36.420 1.186 38.828 1.00 12.14 127 ASN A O 1
ATOM 820 N N . PHE A 1 128 ? 35.659 3.258 39.372 1.00 18.19 128 PHE A N 1
ATOM 821 C CA . PHE A 1 128 ? 34.584 3.325 38.379 1.00 16.85 128 PHE A CA 1
ATOM 822 C C . PHE A 1 128 ? 34.886 4.279 37.224 1.00 17.47 128 PHE A C 1
ATOM 823 O O . PHE A 1 128 ? 34.280 4.139 36.151 1.00 21.40 128 PHE A O 1
ATOM 831 N N . GLU A 1 129 ? 35.794 5.239 37.424 1.00 16.92 129 GLU A N 1
ATOM 832 C CA . GLU A 1 129 ? 36.086 6.267 36.429 1.00 16.93 129 GLU A CA 1
ATOM 833 C C . GLU A 1 129 ? 36.733 5.657 35.188 1.00 18.78 129 GLU A C 1
ATOM 834 O O . GLU A 1 129 ? 37.761 4.979 35.284 1.00 14.48 129 GLU A O 1
ATOM 840 N N . ASP A 1 130 ? 36.110 5.880 34.032 1.00 16.43 130 ASP A N 1
ATOM 841 C CA . ASP A 1 130 ? 36.614 5.548 32.702 1.00 16.18 130 ASP A CA 1
ATOM 842 C C . ASP A 1 130 ? 36.594 4.060 32.366 1.00 18.95 130 ASP A C 1
ATOM 843 O O . ASP A 1 130 ? 37.156 3.668 31.337 1.00 20.15 130 ASP A O 1
ATOM 848 N N . VAL A 1 131 ? 35.954 3.215 33.168 1.00 18.44 131 VAL A N 1
ATOM 849 C CA . VAL A 1 131 ? 35.819 1.811 32.809 1.00 19.01 131 VAL A CA 1
ATOM 850 C C . VAL A 1 131 ? 34.346 1.436 32.851 1.00 23.00 131 VAL A C 1
ATOM 851 O O . VAL A 1 131 ? 33.547 2.022 33.586 1.00 20.43 131 VAL A O 1
ATOM 855 N N . ASP A 1 132 ? 33.995 0.430 32.048 1.00 23.42 132 ASP A N 1
ATOM 856 C CA . ASP A 1 132 ? 32.616 -0.047 32.027 1.00 21.52 132 ASP A CA 1
ATOM 857 C C . ASP A 1 132 ? 32.277 -0.818 33.299 1.00 19.30 132 ASP A C 1
ATOM 858 O O . ASP A 1 132 ? 31.255 -0.569 33.942 1.00 29.40 132 ASP A O 1
ATOM 863 N N . ILE A 1 133 ? 33.115 -1.774 33.655 1.00 23.17 133 ILE A N 1
ATOM 864 C CA . ILE A 1 133 ? 32.963 -2.582 34.863 1.00 18.78 133 ILE A CA 1
ATOM 865 C C . ILE A 1 133 ? 33.975 -2.061 35.872 1.00 19.03 133 ILE A C 1
ATOM 866 O O . ILE A 1 133 ? 35.134 -1.827 35.501 1.00 17.92 133 ILE A O 1
ATOM 871 N N . PRO A 1 134 ? 33.595 -1.852 37.133 1.00 19.34 134 PRO A N 1
ATOM 872 C CA . PRO A 1 134 ? 34.572 -1.376 38.116 1.00 15.69 134 PRO A CA 1
ATOM 873 C C . PRO A 1 134 ? 35.757 -2.327 38.239 1.00 18.08 134 PRO A C 1
ATOM 874 O O . PRO A 1 134 ? 35.639 -3.551 38.093 1.00 16.03 134 PRO A O 1
ATOM 878 N N . MET A 1 135 ? 36.917 -1.728 38.466 1.00 15.49 135 MET A N 1
ATOM 879 C CA . MET A 1 135 ? 38.167 -2.438 38.660 1.00 18.41 135 MET A CA 1
ATOM 880 C C . MET A 1 135 ? 38.564 -2.340 40.123 1.00 16.67 135 MET A C 1
ATOM 881 O O . MET A 1 135 ? 38.336 -1.318 40.771 1.00 17.35 135 MET A O 1
ATOM 886 N N . ILE A 1 136 ? 39.139 -3.411 40.642 1.00 16.77 136 ILE A N 1
ATOM 887 C CA . ILE A 1 136 ? 39.757 -3.409 41.953 1.00 14.47 136 ILE A CA 1
ATOM 888 C C . ILE A 1 136 ? 41.251 -3.549 41.721 1.00 15.52 136 ILE A C 1
ATOM 889 O O . ILE A 1 136 ? 41.674 -4.366 40.895 1.00 19.04 136 ILE A O 1
ATOM 894 N N . SER A 1 137 ? 42.039 -2.706 42.389 1.00 13.97 137 SER A N 1
ATOM 895 C CA . SER A 1 137 ? 43.487 -2.679 42.249 1.00 12.06 137 SER A CA 1
ATOM 896 C C . SER A 1 137 ? 44.128 -2.678 43.625 1.00 15.73 137 SER A C 1
ATOM 897 O O . SER A 1 137 ? 43.536 -2.221 44.606 1.00 14.80 137 SER A O 1
ATOM 900 N N . VAL A 1 138 ? 45.343 -3.206 43.693 1.00 14.90 138 VAL A N 1
ATOM 901 C CA . VAL A 1 138 ? 46.181 -3.100 44.875 1.00 12.33 138 VAL A CA 1
ATOM 902 C C . VAL A 1 138 ? 47.498 -2.492 44.433 1.00 16.54 138 VAL A C 1
ATOM 903 O O . VAL A 1 138 ? 48.081 -2.920 43.431 1.00 14.83 138 VAL A O 1
ATOM 907 N N . LEU A 1 139 ? 47.946 -1.480 45.170 1.00 18.15 139 LEU A N 1
ATOM 908 C CA . LEU A 1 139 ? 49.131 -0.708 44.832 1.00 15.34 139 LEU A CA 1
ATOM 909 C C . LEU A 1 139 ? 49.982 -0.615 46.087 1.00 15.81 139 LEU A C 1
ATOM 910 O O . LEU A 1 139 ? 49.641 0.134 47.005 1.00 16.49 139 LEU A O 1
ATOM 915 N N . LYS A 1 140 ? 51.073 -1.373 46.138 1.00 15.38 140 LYS A N 1
ATOM 916 C CA . LYS A 1 140 ? 52.020 -1.271 47.243 1.00 15.47 140 LYS A CA 1
ATOM 917 C C . LYS A 1 140 ? 53.095 -0.258 46.881 1.00 15.25 140 LYS A C 1
ATOM 918 O O . LYS A 1 140 ? 53.674 -0.322 45.793 1.00 17.76 140 LYS A O 1
ATOM 924 N N . ASN A 1 141 ? 53.345 0.673 47.792 1.00 12.85 141 ASN A N 1
ATOM 925 C CA . ASN A 1 141 ? 54.269 1.777 47.593 1.00 14.18 141 ASN A CA 1
ATOM 926 C C . ASN A 1 141 ? 55.321 1.762 48.696 1.00 16.56 141 ASN A C 1
ATOM 927 O O . ASN A 1 141 ? 55.020 1.457 49.856 1.00 17.88 141 ASN A O 1
ATOM 932 N N . ASP A 1 142 ? 56.555 2.084 48.325 1.00 19.81 142 ASP A N 1
ATOM 933 C CA . ASP A 1 142 ? 57.684 2.146 49.246 1.00 22.99 142 ASP A CA 1
ATOM 934 C C . ASP A 1 142 ? 58.137 3.592 49.475 1.00 21.51 142 ASP A C 1
ATOM 935 O O . ASP A 1 142 ? 59.327 3.880 49.586 1.00 22.33 142 ASP A O 1
ATOM 940 N N . GLY A 1 143 ? 57.195 4.530 49.522 1.00 22.43 143 GLY A N 1
ATOM 941 C CA . GLY A 1 143 ? 57.547 5.927 49.711 1.00 15.97 143 GLY A CA 1
ATOM 942 C C . GLY A 1 143 ? 57.991 6.695 48.476 1.00 23.31 143 GLY A C 1
ATOM 943 O O . GLY A 1 143 ? 58.708 7.695 48.600 1.00 20.89 143 GLY A O 1
ATOM 944 N N . VAL A 1 144 ? 57.571 6.287 47.281 1.00 21.75 144 VAL A N 1
ATOM 945 C CA . VAL A 1 144 ? 57.941 7.003 46.068 1.00 23.27 144 VAL A CA 1
ATOM 946 C C . VAL A 1 144 ? 56.685 7.533 45.387 1.00 25.43 144 VAL A C 1
ATOM 947 O O . VAL A 1 144 ? 55.556 7.149 45.702 1.00 20.51 144 VAL A O 1
ATOM 951 N N . ASP A 1 145 ? 56.907 8.422 44.423 1.00 27.26 145 ASP A N 1
ATOM 952 C CA . ASP A 1 145 ? 55.838 8.982 43.603 1.00 25.98 145 ASP A CA 1
ATOM 953 C C . ASP A 1 145 ? 55.446 7.922 42.580 1.00 29.23 145 ASP A C 1
ATOM 954 O O . ASP A 1 145 ? 56.025 7.821 41.498 1.00 30.44 145 ASP A O 1
ATOM 959 N N . ILE A 1 146 ? 54.435 7.117 42.925 1.00 31.38 146 ILE A N 1
ATOM 960 C CA . ILE A 1 146 ? 54.034 6.001 42.069 1.00 24.38 146 ILE A CA 1
ATOM 961 C C . ILE A 1 146 ? 53.208 6.444 40.877 1.00 29.95 146 ILE A C 1
ATOM 962 O O . ILE A 1 146 ? 52.749 5.594 40.103 1.00 40.05 146 ILE A O 1
ATOM 967 N N . LEU A 1 147 ? 52.985 7.742 40.706 1.00 31.30 147 LEU A N 1
ATOM 968 C CA . LEU A 1 147 ? 52.468 8.244 39.443 1.00 33.54 147 LEU A CA 1
ATOM 969 C C . LEU A 1 147 ? 53.579 8.501 38.438 1.00 36.88 147 LEU A C 1
ATOM 970 O O . LEU A 1 147 ? 53.312 8.533 37.233 1.00 38.51 147 LEU A O 1
ATOM 975 N N . LYS A 1 148 ? 54.817 8.665 38.913 1.00 37.37 148 LYS A N 1
ATOM 976 C CA . LYS A 1 148 ? 55.986 8.852 38.065 1.00 37.62 148 LYS A CA 1
ATOM 977 C C . LYS A 1 148 ? 56.855 7.614 37.954 1.00 43.53 148 LYS A C 1
ATOM 978 O O . LYS A 1 148 ? 57.470 7.401 36.904 1.00 43.74 148 LYS A O 1
ATOM 984 N N . TYR A 1 149 ? 56.924 6.794 39.002 1.00 37.75 149 TYR A N 1
ATOM 985 C CA . TYR A 1 149 ? 57.801 5.634 39.013 1.00 34.57 149 TYR A CA 1
ATOM 986 C C . TYR A 1 149 ? 56.996 4.359 39.219 1.00 36.42 149 TYR A C 1
ATOM 987 O O . TYR A 1 149 ? 55.789 4.381 39.483 1.00 33.15 149 TYR A O 1
ATOM 996 N N . LYS A 1 150 ? 57.690 3.245 39.050 1.00 32.22 150 LYS A N 1
ATOM 997 C CA . LYS A 1 150 ? 57.058 1.948 39.164 1.00 29.16 150 LYS A CA 1
ATOM 998 C C . LYS A 1 150 ? 56.666 1.710 40.617 1.00 36.83 150 LYS A C 1
ATOM 999 O O . LYS A 1 150 ? 57.493 1.915 41.521 1.00 35.03 150 LYS A O 1
ATOM 1002 N N . PRO A 1 151 ? 55.412 1.343 40.892 1.00 35.07 151 PRO A N 1
ATOM 1003 C CA . PRO A 1 151 ? 55.061 0.877 42.235 1.00 27.20 151 PRO A CA 1
ATOM 1004 C C . PRO A 1 151 ? 55.817 -0.392 42.583 1.00 27.32 151 PRO A C 1
ATOM 1005 O O . PRO A 1 151 ? 56.288 -1.125 41.711 1.00 30.27 151 PRO A O 1
ATOM 1009 N N . GLU A 1 152 ? 55.936 -0.645 43.889 1.00 24.16 152 GLU A N 1
ATOM 1010 C CA . GLU A 1 152 ? 56.587 -1.867 44.338 1.00 23.95 152 GLU A CA 1
ATOM 1011 C C . GLU A 1 152 ? 55.786 -3.110 43.946 1.00 24.08 152 GLU A C 1
ATOM 1012 O O . GLU A 1 152 ? 56.373 -4.160 43.657 1.00 26.08 152 GLU A O 1
ATOM 1018 N N . MET A 1 153 ? 54.456 -3.009 43.928 1.00 22.12 153 MET A N 1
ATOM 1019 C CA . MET A 1 153 ? 53.558 -4.086 43.524 1.00 18.25 153 MET A CA 1
ATOM 1020 C C . MET A 1 153 ? 52.284 -3.463 42.977 1.00 19.11 153 MET A C 1
ATOM 1021 O O . MET A 1 153 ? 51.798 -2.467 43.520 1.00 17.48 153 MET A O 1
ATOM 1026 N N . TYR A 1 154 ? 51.746 -4.056 41.911 1.00 21.93 154 TYR A N 1
ATOM 1027 C CA . TYR A 1 154 ? 50.482 -3.605 41.332 1.00 18.16 154 TYR A CA 1
ATOM 1028 C C . TYR A 1 154 ? 49.706 -4.811 40.820 1.00 17.14 154 TYR A C 1
ATOM 1029 O O . TYR A 1 154 ? 50.223 -5.579 40.012 1.00 21.65 154 TYR A O 1
ATOM 1038 N N . TYR A 1 155 ? 48.466 -4.956 41.272 1.00 17.19 155 TYR A N 1
ATOM 1039 C CA . TYR A 1 155 ? 47.589 -6.061 40.917 1.00 14.15 155 TYR A CA 1
ATOM 1040 C C . TYR A 1 155 ? 46.208 -5.502 40.613 1.00 16.60 155 TYR A C 1
ATOM 1041 O O . TYR A 1 155 ? 45.819 -4.459 41.148 1.00 15.53 155 TYR A O 1
ATOM 1050 N N . GLN A 1 156 ? 45.453 -6.200 39.769 1.00 15.06 156 GLN A N 1
ATOM 1051 C CA . GLN A 1 156 ? 44.119 -5.705 39.475 1.00 16.17 156 GLN A CA 1
ATOM 1052 C C . GLN A 1 156 ? 43.185 -6.852 39.122 1.00 16.11 156 GLN A C 1
ATOM 1053 O O . GLN A 1 156 ? 43.602 -7.971 38.828 1.00 13.69 156 GLN A O 1
ATOM 1059 N N . CYS A 1 157 ? 41.902 -6.551 39.195 1.00 17.42 157 CYS A N 1
ATOM 1060 C CA . CYS A 1 157 ? 40.852 -7.469 38.816 1.00 14.63 157 CYS A CA 1
ATOM 1061 C C . CYS A 1 157 ? 39.637 -6.620 38.473 1.00 18.74 157 CYS A C 1
ATOM 1062 O O . CYS A 1 157 ? 39.631 -5.396 38.651 1.00 16.63 157 CYS A O 1
ATOM 1065 N N . SER A 1 158 ? 38.592 -7.281 38.008 1.00 19.24 158 SER A N 1
ATOM 1066 C CA . SER A 1 158 ? 37.385 -6.604 37.576 1.00 18.99 158 SER A CA 1
ATOM 1067 C C . SER A 1 158 ? 36.207 -7.384 38.126 1.00 19.10 158 SER A C 1
ATOM 1068 O O . SER A 1 158 ? 36.182 -8.612 38.001 1.00 18.60 158 SER A O 1
ATOM 1071 N N . VAL A 1 159 ? 35.255 -6.689 38.759 1.00 19.09 159 VAL A N 1
ATOM 1072 C CA . VAL A 1 159 ? 34.076 -7.341 39.325 1.00 19.15 159 VAL A CA 1
ATOM 1073 C C . VAL A 1 159 ? 32.835 -6.514 39.022 1.00 21.13 159 VAL A C 1
ATOM 1074 O O . VAL A 1 159 ? 32.752 -5.345 39.415 1.00 20.84 159 VAL A O 1
ATOM 1078 N N . ALA A 1 160 ? 31.848 -7.138 38.379 1.00 19.08 160 ALA A N 1
ATOM 1079 C CA . ALA A 1 160 ? 30.625 -6.450 38.001 1.00 18.25 160 ALA A CA 1
ATOM 1080 C C . ALA A 1 160 ? 29.693 -6.272 39.192 1.00 17.55 160 ALA A C 1
ATOM 1081 O O . ALA A 1 160 ? 29.676 -7.081 40.122 1.00 22.26 160 ALA A O 1
ATOM 1083 N N . ASN A 1 161 ? 28.926 -5.179 39.149 1.00 18.89 161 ASN A N 1
ATOM 1084 C CA . ASN A 1 161 ? 27.765 -4.907 39.991 1.00 20.23 161 ASN A CA 1
ATOM 1085 C C . ASN A 1 161 ? 28.116 -4.493 41.420 1.00 21.35 161 ASN A C 1
ATOM 1086 O O . ASN A 1 161 ? 27.307 -4.693 42.334 1.00 21.85 161 ASN A O 1
ATOM 1091 N N . ILE A 1 162 ? 29.274 -3.860 41.624 1.00 17.57 162 ILE A N 1
ATOM 1092 C CA . ILE A 1 162 ? 29.686 -3.509 42.984 1.00 19.90 162 ILE A CA 1
ATOM 1093 C C . ILE A 1 162 ? 28.714 -2.510 43.606 1.00 19.22 162 ILE A C 1
ATOM 1094 O O . ILE A 1 162 ? 28.230 -2.715 44.727 1.00 21.84 162 ILE A O 1
ATOM 1099 N N . GLN A 1 163 ? 28.389 -1.423 42.896 1.00 19.57 163 GLN A N 1
ATOM 1100 C CA . GLN A 1 163 ? 27.448 -0.482 43.496 1.00 19.13 163 GLN A CA 1
ATOM 1101 C C . GLN A 1 163 ? 26.000 -0.789 43.164 1.00 21.27 163 GLN A C 1
ATOM 1102 O O . GLN A 1 163 ? 25.113 -0.296 43.874 1.00 26.31 163 GLN A O 1
ATOM 1108 N N . LYS A 1 164 ? 25.743 -1.595 42.126 1.00 22.38 164 LYS A N 1
ATOM 1109 C CA . LYS A 1 164 ? 24.386 -1.987 41.749 1.00 22.30 164 LYS A CA 1
ATOM 1110 C C . LYS A 1 164 ? 23.774 -3.013 42.694 1.00 24.11 164 LYS A C 1
ATOM 1111 O O . LYS A 1 164 ? 22.584 -3.321 42.555 1.00 28.16 164 LYS A O 1
ATOM 1117 N N . ASP A 1 165 ? 24.554 -3.571 43.620 1.00 24.15 165 ASP A N 1
ATOM 1118 C CA . ASP A 1 165 ? 24.018 -4.440 44.669 1.00 22.75 165 ASP A CA 1
ATOM 1119 C C . ASP A 1 165 ? 23.261 -3.576 45.674 1.00 21.52 165 ASP A C 1
ATOM 1120 O O . ASP A 1 165 ? 23.871 -2.848 46.463 1.00 23.64 165 ASP A O 1
ATOM 1125 N N . LYS A 1 166 ? 21.930 -3.668 45.663 1.00 22.67 166 LYS A N 1
ATOM 1126 C CA . LYS A 1 166 ? 21.105 -2.815 46.517 1.00 27.78 166 LYS A CA 1
ATOM 1127 C C . LYS A 1 166 ? 21.291 -3.090 48.006 1.00 29.95 166 LYS A C 1
ATOM 1128 O O . LYS A 1 166 ? 20.982 -2.217 48.827 1.00 28.32 166 LYS A O 1
ATOM 1134 N N . ASP A 1 167 ? 21.786 -4.274 48.377 1.00 23.05 167 ASP A N 1
ATOM 1135 C CA . ASP A 1 167 ? 22.056 -4.574 49.779 1.00 25.03 167 ASP A CA 1
ATOM 1136 C C . ASP A 1 167 ? 23.429 -4.111 50.244 1.00 21.52 167 ASP A C 1
ATOM 1137 O O . ASP A 1 167 ? 23.723 -4.216 51.435 1.00 23.46 167 ASP A O 1
ATOM 1142 N N . GLY A 1 168 ? 24.278 -3.626 49.347 1.00 20.89 168 GLY A N 1
ATOM 1143 C CA . GLY A 1 168 ? 25.596 -3.198 49.757 1.00 19.83 168 GLY A CA 1
ATOM 1144 C C . GLY A 1 168 ? 26.662 -4.261 49.590 1.00 19.00 168 GLY A C 1
ATOM 1145 O O . GLY A 1 168 ? 26.725 -5.225 50.367 1.00 17.54 168 GLY A O 1
ATOM 1146 N N . ALA A 1 169 ? 27.499 -4.095 48.566 1.00 16.51 169 ALA A N 1
ATOM 1147 C CA . ALA A 1 169 ? 28.641 -4.974 48.387 1.00 15.32 169 ALA A CA 1
ATOM 1148 C C . ALA A 1 169 ? 29.591 -4.839 49.575 1.00 15.15 169 ALA A C 1
ATOM 1149 O O . ALA A 1 169 ? 29.619 -3.816 50.270 1.00 11.37 169 ALA A O 1
ATOM 1151 N N . VAL A 1 170 ? 30.369 -5.893 49.808 1.00 11.68 170 VAL A N 1
ATOM 1152 C CA . VAL A 1 170 ? 31.299 -5.970 50.924 1.00 8.70 170 VAL A CA 1
ATOM 1153 C C . VAL A 1 170 ? 32.679 -6.242 50.347 1.00 14.73 170 VAL A C 1
ATOM 1154 O O . VAL A 1 170 ? 32.904 -7.292 49.727 1.00 14.11 170 VAL A O 1
ATOM 1158 N N . LEU A 1 171 ? 33.593 -5.286 50.514 1.00 11.70 171 LEU A N 1
ATOM 1159 C CA . LEU A 1 171 ? 34.988 -5.486 50.157 1.00 10.85 171 LEU A CA 1
ATOM 1160 C C . LEU A 1 171 ? 35.679 -6.268 51.267 1.00 10.75 171 LEU A C 1
ATOM 1161 O O . LEU A 1 171 ? 35.611 -5.882 52.440 1.00 9.38 171 LEU A O 1
ATOM 1166 N N . ARG A 1 172 ? 36.329 -7.376 50.909 1.00 8.11 172 ARG A N 1
ATOM 1167 C CA . ARG A 1 172 ? 36.930 -8.266 51.902 1.00 10.56 172 ARG A CA 1
ATOM 1168 C C . ARG A 1 172 ? 38.450 -8.249 51.757 1.00 11.46 172 ARG A C 1
ATOM 1169 O O . ARG A 1 172 ? 38.983 -8.595 50.697 1.00 13.56 172 ARG A O 1
ATOM 1177 N N . ILE A 1 173 ? 39.140 -7.859 52.825 1.00 10.78 173 ILE A N 1
ATOM 1178 C CA . ILE A 1 173 ? 40.596 -7.757 52.861 1.00 11.41 173 ILE A CA 1
ATOM 1179 C C . ILE A 1 173 ? 41.107 -8.740 53.912 1.00 10.63 173 ILE A C 1
ATOM 1180 O O . ILE A 1 173 ? 40.865 -8.553 55.110 1.00 11.84 173 ILE A O 1
ATOM 1185 N N . LYS A 1 174 ? 41.810 -9.785 53.473 1.00 11.66 174 LYS A N 1
ATOM 1186 C CA . LYS A 1 174 ? 42.294 -10.844 54.351 1.00 12.90 174 LYS A CA 1
ATOM 1187 C C . LYS A 1 174 ? 43.811 -10.907 54.281 1.00 13.32 174 LYS A C 1
ATOM 1188 O O . LYS A 1 174 ? 44.379 -10.954 53.187 1.00 16.13 174 LYS A O 1
ATOM 1194 N N . TYR A 1 175 ? 44.467 -10.963 55.433 1.00 12.34 175 TYR A N 1
ATOM 1195 C CA . TYR A 1 175 ? 45.916 -11.115 55.476 1.00 13.74 175 TYR A CA 1
ATOM 1196 C C . TYR A 1 175 ? 46.301 -12.216 56.458 1.00 14.71 175 TYR A C 1
ATOM 1197 O O . TYR A 1 175 ? 45.887 -12.193 57.622 1.00 17.25 175 TYR A O 1
ATOM 1206 N N . LEU A 1 176 ? 47.093 -13.177 55.994 1.00 14.72 176 LEU A N 1
ATOM 1207 C CA . LEU A 1 176 ? 47.651 -14.211 56.855 1.00 13.25 176 LEU A CA 1
ATOM 1208 C C . LEU A 1 176 ? 49.104 -13.859 57.146 1.00 14.65 176 LEU A C 1
ATOM 1209 O O . LEU A 1 176 ? 49.924 -13.791 56.221 1.00 14.64 176 LEU A O 1
ATOM 1214 N N . VAL A 1 177 ? 49.411 -13.634 58.430 1.00 14.60 177 VAL A N 1
ATOM 1215 C CA . VAL A 1 177 ? 50.694 -13.057 58.832 1.00 15.48 177 VAL A CA 1
ATOM 1216 C C . VAL A 1 177 ? 51.831 -14.048 58.600 1.00 19.59 177 VAL A C 1
ATOM 1217 O O . VAL A 1 177 ? 52.890 -13.695 58.064 1.00 19.90 177 VAL A O 1
ATOM 1221 N N . ASN A 1 178 ? 51.633 -15.303 58.999 1.00 21.41 178 ASN A N 1
ATOM 1222 C CA . ASN A 1 178 ? 52.686 -16.300 58.805 1.00 24.48 178 ASN A CA 1
ATOM 1223 C C . ASN A 1 178 ? 52.936 -16.571 57.325 1.00 23.58 178 ASN A C 1
ATOM 1224 O O . ASN A 1 1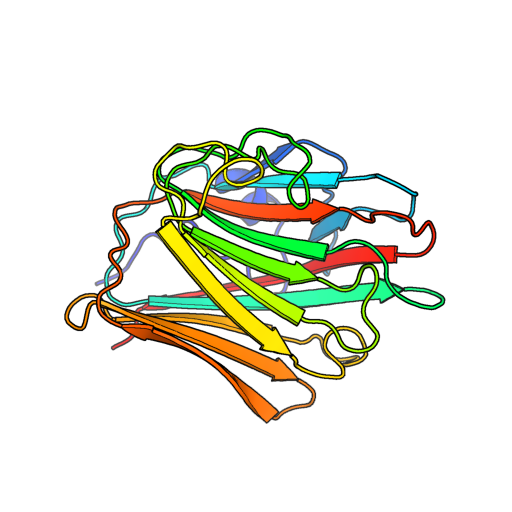78 ? 54.089 -16.698 56.894 1.00 30.85 178 ASN A O 1
ATOM 1229 N N . GLU A 1 179 ? 51.877 -16.670 56.527 1.00 21.36 179 GLU A N 1
ATOM 1230 C CA . GLU A 1 179 ? 52.057 -16.950 55.109 1.00 19.08 179 GLU A CA 1
ATOM 1231 C C . GLU A 1 179 ? 52.445 -15.729 54.304 1.00 19.06 179 GLU A C 1
ATOM 1232 O O . GLU A 1 179 ? 52.795 -15.879 53.128 1.00 19.92 179 GLU A O 1
ATOM 1238 N N . LYS A 1 180 ? 52.376 -14.535 54.894 1.00 21.45 180 LYS A N 1
ATOM 1239 C CA . LYS A 1 180 ? 52.627 -13.287 54.170 1.00 20.63 180 LYS A CA 1
ATOM 1240 C C . LYS A 1 180 ? 51.774 -13.218 52.906 1.00 19.75 180 LYS A C 1
ATOM 1241 O O . LYS A 1 180 ? 52.244 -12.869 51.816 1.00 18.60 180 LYS A O 1
ATOM 1247 N N . LYS A 1 181 ? 50.495 -13.550 53.065 1.00 16.35 181 LYS A N 1
ATOM 1248 C CA . LYS A 1 181 ? 49.561 -13.654 51.956 1.00 17.39 181 LYS A CA 1
ATOM 1249 C C . LYS A 1 181 ? 48.414 -12.680 52.174 1.00 15.58 181 LYS A C 1
ATOM 1250 O O . LYS A 1 181 ? 47.748 -12.719 53.218 1.00 13.47 181 LYS A O 1
ATOM 1256 N N . LEU A 1 182 ? 48.193 -11.810 51.195 1.00 12.27 182 LEU A N 1
ATOM 1257 C CA . LEU A 1 182 ? 47.062 -10.897 51.190 1.00 13.72 182 LEU A CA 1
ATOM 1258 C C . LEU A 1 182 ? 46.047 -11.373 50.157 1.00 11.81 182 LEU A C 1
ATOM 1259 O O . LEU A 1 182 ? 46.415 -11.721 49.033 1.00 11.83 182 LEU A O 1
ATOM 1264 N N . ILE A 1 183 ? 44.778 -11.398 50.542 1.00 11.26 183 ILE A N 1
ATOM 1265 C CA . ILE A 1 183 ? 43.700 -11.851 49.673 1.00 15.29 183 ILE A CA 1
ATOM 1266 C C . ILE A 1 183 ? 42.613 -10.789 49.681 1.00 13.45 183 ILE A C 1
ATOM 1267 O O . ILE A 1 183 ? 42.181 -10.352 50.752 1.00 11.84 183 ILE A O 1
ATOM 1272 N N . ILE A 1 184 ? 42.227 -10.333 48.488 1.00 15.18 184 ILE A N 1
ATOM 1273 C CA . ILE A 1 184 ? 41.119 -9.406 48.287 1.00 10.08 184 ILE A CA 1
ATOM 1274 C C . ILE A 1 184 ? 39.986 -10.174 47.626 1.00 15.91 184 ILE A C 1
ATOM 1275 O O . ILE A 1 184 ? 40.190 -10.827 46.594 1.00 17.79 184 ILE A O 1
ATOM 1280 N N . GLU A 1 185 ? 38.799 -10.094 48.221 1.00 13.60 185 GLU A N 1
ATOM 1281 C CA . GLU A 1 185 ? 37.576 -10.626 47.656 1.00 14.04 185 GLU A CA 1
ATOM 1282 C C . GLU A 1 185 ? 36.520 -9.543 47.747 1.00 10.79 185 GLU A C 1
ATOM 1283 O O . GLU A 1 185 ? 36.680 -8.566 48.479 1.00 17.04 185 GLU A O 1
ATOM 1289 N N . ILE A 1 186 ? 35.438 -9.707 47.000 1.00 9.23 186 ILE A N 1
ATOM 1290 C CA . ILE A 1 186 ? 34.311 -8.795 47.136 1.00 14.85 186 ILE A CA 1
ATOM 1291 C C . ILE A 1 186 ? 33.014 -9.589 47.047 1.00 11.13 186 ILE A C 1
ATOM 1292 O O . ILE A 1 186 ? 32.849 -10.430 46.160 1.00 11.66 186 ILE A O 1
ATOM 1297 N N . MET A 1 187 ? 32.125 -9.361 48.011 1.00 11.77 187 MET A N 1
ATOM 1298 C CA . MET A 1 187 ? 30.833 -10.032 48.078 1.00 14.85 187 MET A CA 1
ATOM 1299 C C . MET A 1 187 ? 29.801 -9.156 47.380 1.00 12.61 187 MET A C 1
ATOM 1300 O O . MET A 1 187 ? 29.471 -8.067 47.860 1.00 13.53 187 MET A O 1
ATOM 1305 N N . VAL A 1 188 ? 29.275 -9.642 46.259 1.00 13.37 188 VAL A N 1
ATOM 1306 C CA . VAL A 1 188 ? 28.287 -8.916 45.472 1.00 13.02 188 VAL A CA 1
ATOM 1307 C C . VAL A 1 188 ? 27.103 -9.836 45.231 1.00 11.41 188 VAL A C 1
ATOM 1308 O O . VAL A 1 188 ? 27.281 -10.951 44.732 1.00 14.92 188 VAL A O 1
ATOM 1312 N N . ASN A 1 189 ? 25.902 -9.375 45.582 1.00 12.31 189 ASN A N 1
ATOM 1313 C CA . ASN A 1 189 ? 24.667 -10.128 45.345 1.00 18.35 189 ASN A CA 1
ATOM 1314 C C . ASN A 1 189 ? 24.769 -11.561 45.870 1.00 17.71 189 ASN A C 1
ATOM 1315 O O . ASN A 1 189 ? 24.554 -12.534 45.144 1.00 14.98 189 ASN A O 1
ATOM 1320 N N . HIS A 1 190 ? 25.146 -11.676 47.145 1.00 12.74 190 HIS A N 1
ATOM 1321 C CA . HIS A 1 190 ? 25.215 -12.911 47.919 1.00 13.28 190 HIS A CA 1
ATOM 1322 C C . HIS A 1 190 ? 26.311 -13.871 47.480 1.00 14.23 190 HIS A C 1
ATOM 1323 O O . HIS A 1 190 ? 26.350 -15.011 47.971 1.00 12.72 190 HIS A O 1
ATOM 1330 N N . ILE A 1 191 ? 27.233 -13.450 46.618 1.00 13.52 191 ILE A N 1
ATOM 1331 C CA . ILE A 1 191 ? 28.259 -14.338 46.074 1.00 13.32 191 ILE A CA 1
ATOM 1332 C C . ILE A 1 191 ? 29.631 -13.764 46.390 1.00 14.67 191 ILE A C 1
ATOM 1333 O O . I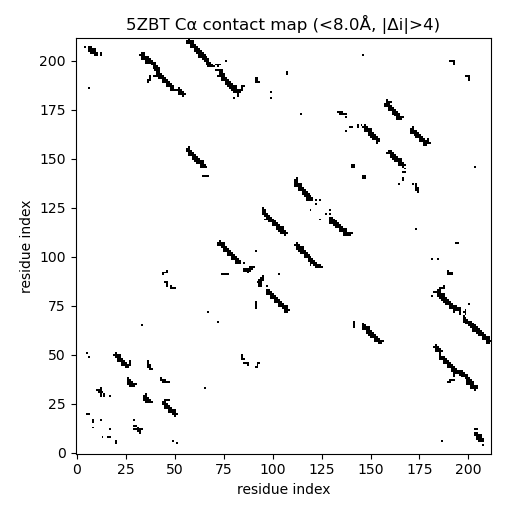LE A 1 191 ? 29.911 -12.606 46.064 1.00 16.08 191 ILE A O 1
ATOM 1338 N N . ASN A 1 192 ? 30.484 -14.573 47.019 1.00 13.85 192 ASN A N 1
ATOM 1339 C CA . ASN A 1 192 ? 31.839 -14.146 47.330 1.00 13.75 192 ASN A CA 1
ATOM 1340 C C . ASN A 1 192 ? 32.696 -14.333 46.089 1.00 13.82 192 ASN A C 1
ATOM 1341 O O . ASN A 1 192 ? 32.810 -15.450 45.575 1.00 18.13 192 ASN A O 1
ATOM 1346 N N . MET A 1 193 ? 33.270 -13.242 45.587 1.00 14.98 193 MET A N 1
ATOM 1347 C CA . MET A 1 193 ? 34.001 -13.240 44.328 1.00 14.45 193 MET A CA 1
ATOM 1348 C C . MET A 1 193 ? 35.493 -13.106 44.590 1.00 13.09 193 MET A C 1
ATOM 1349 O O . MET A 1 193 ? 35.918 -12.229 45.352 1.00 12.31 193 MET A O 1
ATOM 1354 N N . ASP A 1 194 ? 36.274 -13.977 43.953 1.00 13.95 194 ASP A N 1
ATOM 1355 C CA . ASP A 1 194 ? 37.719 -13.841 43.924 1.00 15.28 194 ASP A CA 1
ATOM 1356 C C . ASP A 1 194 ? 38.119 -12.509 43.292 1.00 15.57 194 ASP A C 1
ATOM 1357 O O . ASP A 1 194 ? 37.398 -11.938 42.469 1.00 14.84 194 ASP A O 1
ATOM 1362 N N . CYS A 1 195 ? 39.295 -12.018 43.663 1.00 14.24 195 CYS A N 1
ATOM 1363 C CA . CYS A 1 195 ? 39.805 -10.832 42.986 1.00 14.75 195 CYS A CA 1
ATOM 1364 C C . CYS A 1 195 ? 41.333 -10.867 42.883 1.00 13.59 195 CYS A C 1
ATOM 1365 O O . CYS A 1 195 ? 41.885 -11.036 41.793 1.00 16.19 195 CYS A O 1
ATOM 1368 N N . ILE A 1 196 ? 42.031 -10.761 44.006 1.00 13.44 196 ILE A N 1
ATOM 1369 C CA . ILE A 1 196 ? 43.483 -10.659 44.011 1.00 10.90 196 ILE A CA 1
ATOM 1370 C C . ILE A 1 196 ? 44.029 -11.502 45.158 1.00 14.40 196 ILE A C 1
ATOM 1371 O O . ILE A 1 196 ? 43.474 -11.515 46.267 1.00 12.55 196 ILE A O 1
ATOM 1376 N N . THR A 1 197 ? 45.106 -12.226 44.876 1.00 12.11 197 THR A N 1
ATOM 1377 C CA . THR A 1 197 ? 45.938 -12.841 45.899 1.00 15.62 197 THR A CA 1
ATOM 1378 C C . THR A 1 197 ? 47.366 -12.370 45.680 1.00 17.68 197 THR A C 1
ATOM 1379 O O . THR A 1 197 ? 47.862 -12.415 44.549 1.00 18.72 197 THR A O 1
ATOM 1383 N N . ILE A 1 198 ? 48.023 -11.923 46.747 1.00 14.53 198 ILE A N 1
ATOM 1384 C CA . ILE A 1 198 ? 49.420 -11.504 46.696 1.00 14.50 198 ILE A CA 1
ATOM 1385 C C . ILE A 1 198 ? 50.206 -12.352 47.676 1.00 20.87 198 ILE A C 1
ATOM 1386 O O . ILE A 1 198 ? 49.939 -12.324 48.889 1.00 20.13 198 ILE A O 1
ATOM 1391 N N . GLU A 1 199 ? 51.189 -13.080 47.165 1.00 19.12 199 GLU A N 1
ATOM 1392 C CA . GLU A 1 199 ? 52.075 -13.839 48.032 1.00 24.07 199 GLU A CA 1
ATOM 1393 C C . GLU A 1 199 ? 53.270 -12.989 48.462 1.00 20.43 199 GLU A C 1
ATOM 1394 O O . GLU A 1 199 ? 53.600 -11.971 47.845 1.00 21.17 199 GLU A O 1
ATOM 1400 N N . ASP A 1 200 ? 53.897 -13.411 49.556 1.00 18.30 200 ASP A N 1
ATOM 1401 C CA . ASP A 1 200 ? 55.136 -12.805 50.055 1.00 28.09 200 ASP A CA 1
ATOM 1402 C C . ASP A 1 200 ? 55.043 -11.272 50.134 1.00 25.38 200 ASP A C 1
ATOM 1403 O O . ASP A 1 200 ? 55.934 -10.535 49.707 1.00 27.28 200 ASP A O 1
ATOM 1408 N N . ILE A 1 201 ? 53.949 -10.785 50.712 1.00 24.68 201 ILE A N 1
ATOM 1409 C CA . ILE A 1 201 ? 53.730 -9.357 50.905 1.00 18.29 201 ILE A CA 1
ATOM 1410 C C . ILE A 1 201 ? 53.686 -9.096 52.402 1.00 20.33 201 ILE A C 1
ATOM 1411 O O . ILE A 1 201 ? 53.030 -9.832 53.150 1.00 24.62 201 ILE A O 1
ATOM 1416 N N . ASP A 1 202 ? 54.420 -8.084 52.836 1.00 21.75 202 ASP A N 1
ATOM 1417 C CA . ASP A 1 202 ? 54.566 -7.750 54.240 1.00 19.92 202 ASP A CA 1
ATOM 1418 C C . ASP A 1 202 ? 53.648 -6.596 54.587 1.00 16.56 202 ASP A C 1
ATOM 1419 O O . ASP A 1 202 ? 53.501 -5.660 53.801 1.00 16.23 202 ASP A O 1
ATOM 1424 N N . ILE A 1 203 ? 53.033 -6.669 55.763 1.00 19.83 203 ILE A N 1
ATOM 1425 C CA . ILE A 1 203 ? 52.229 -5.563 56.284 1.00 18.64 203 ILE A CA 1
ATOM 1426 C C . ILE A 1 203 ? 52.734 -5.208 57.676 1.00 16.45 203 ILE A C 1
ATOM 1427 O O . ILE A 1 203 ? 52.370 -5.869 58.661 1.00 20.55 203 ILE A O 1
ATOM 1432 N N . PRO A 1 204 ? 53.560 -4.177 57.806 1.00 17.19 204 PRO A N 1
ATOM 1433 C CA . PRO A 1 204 ? 53.977 -3.710 59.135 1.00 19.74 204 PRO A CA 1
ATOM 1434 C C . PRO A 1 204 ? 52.808 -3.066 59.863 1.00 15.11 204 PRO A C 1
ATOM 1435 O O . PRO A 1 204 ? 51.737 -2.878 59.266 1.00 16.37 204 PRO A O 1
ATOM 1439 N N . PRO A 1 205 ? 52.962 -2.710 61.140 1.00 17.36 205 PRO A N 1
ATOM 1440 C CA . PRO A 1 205 ? 51.904 -1.937 61.821 1.00 18.76 205 PRO A CA 1
ATOM 1441 C C . PRO A 1 205 ? 51.410 -0.771 60.961 1.00 15.21 205 PRO A C 1
ATOM 1442 O O . PRO A 1 205 ? 52.187 -0.126 60.256 1.00 13.14 205 PRO A O 1
ATOM 1446 N N . PHE A 1 206 ? 50.102 -0.509 60.999 1.00 11.15 206 PHE A N 1
ATOM 1447 C CA . PHE A 1 206 ? 49.532 0.442 60.051 1.00 13.19 206 PHE A CA 1
ATOM 1448 C C . PHE A 1 206 ? 48.388 1.246 60.665 1.00 11.82 206 PHE A C 1
ATOM 1449 O O . PHE A 1 206 ? 47.740 0.837 61.632 1.00 10.33 206 PHE A O 1
ATOM 1457 N N . TYR A 1 207 ? 48.140 2.399 60.058 1.00 13.60 207 TYR A N 1
ATOM 1458 C CA . TYR A 1 207 ? 46.883 3.109 60.216 1.00 10.76 207 TYR A CA 1
ATOM 1459 C C . TYR A 1 207 ? 45.926 2.703 59.104 1.00 11.85 207 TYR A C 1
ATOM 1460 O O . TYR A 1 207 ? 46.314 2.621 57.934 1.00 11.51 207 TYR A O 1
ATOM 1469 N N . LEU A 1 208 ? 44.665 2.490 59.463 1.00 11.71 208 LEU A N 1
ATOM 1470 C CA . LEU A 1 208 ? 43.643 2.143 58.489 1.00 8.64 208 LEU A CA 1
ATOM 1471 C C . LEU A 1 208 ? 42.975 3.422 57.995 1.00 13.27 208 LEU A C 1
ATOM 1472 O O . LEU A 1 208 ? 42.447 4.207 58.796 1.00 14.19 208 LEU A O 1
ATOM 1477 N N . GLY A 1 209 ? 42.997 3.638 56.685 1.00 10.65 209 GLY A N 1
ATOM 1478 C CA . GLY A 1 209 ? 42.353 4.790 56.087 1.00 10.57 209 GLY A CA 1
ATOM 1479 C C . GLY A 1 209 ? 41.279 4.390 55.091 1.00 9.90 209 GLY A C 1
ATOM 1480 O O . GLY A 1 209 ? 41.324 3.307 54.499 1.00 10.15 209 GLY A O 1
ATOM 1481 N N . ILE A 1 210 ? 40.303 5.273 54.917 1.00 7.52 210 ILE A N 1
ATOM 1482 C CA . ILE A 1 210 ? 39.307 5.160 53.861 1.00 11.20 210 ILE A CA 1
ATOM 1483 C C . ILE A 1 210 ? 39.257 6.501 53.147 1.00 14.47 210 ILE A C 1
ATOM 1484 O O . ILE A 1 210 ? 39.349 7.555 53.788 1.00 16.42 210 ILE A O 1
ATOM 1489 N N . SER A 1 211 ? 39.140 6.464 51.820 1.00 15.56 211 SER A N 1
ATOM 1490 C CA . SER A 1 211 ? 39.112 7.678 51.015 1.00 11.20 211 SER A CA 1
ATOM 1491 C C . SER A 1 211 ? 38.248 7.452 49.786 1.00 14.30 211 SER A C 1
ATOM 1492 O O . SER A 1 211 ? 37.949 6.312 49.410 1.00 13.68 211 SER A O 1
ATOM 1495 N N . ALA A 1 212 ? 37.866 8.557 49.144 1.00 9.72 212 ALA A N 1
ATOM 1496 C CA . ALA A 1 212 ? 37.118 8.443 47.905 1.00 12.02 212 ALA A CA 1
ATOM 1497 C C . ALA A 1 212 ? 37.170 9.764 47.162 1.00 12.62 212 ALA A C 1
ATOM 1498 O O . ALA A 1 212 ? 37.334 10.828 47.760 1.00 8.96 212 ALA A O 1
ATOM 1500 N N . THR A 1 213 ? 37.019 9.680 45.852 1.00 13.86 213 THR A N 1
ATOM 1501 C CA . THR A 1 213 ? 36.856 10.855 45.014 1.00 14.25 213 THR A CA 1
ATOM 1502 C C . THR A 1 213 ? 35.682 10.609 44.077 1.00 12.98 213 THR A C 1
ATOM 1503 O O . THR A 1 213 ? 35.454 9.477 43.645 1.00 11.87 213 THR A O 1
ATOM 1507 N N . ASN A 1 214 ? 34.914 11.660 43.783 1.00 13.68 214 ASN A N 1
ATOM 1508 C CA . ASN A 1 214 ? 33.879 11.499 42.766 1.00 14.72 214 ASN A CA 1
ATOM 1509 C C . ASN A 1 214 ? 34.415 11.651 41.346 1.00 14.84 214 ASN A C 1
ATOM 1510 O O . ASN A 1 214 ? 33.690 11.351 40.387 1.00 16.46 214 ASN A O 1
ATOM 1515 N N . GLY A 1 215 ? 35.657 12.094 41.179 1.00 15.98 215 GLY A N 1
ATOM 1516 C CA . GLY A 1 215 ? 36.172 12.251 39.825 1.00 14.91 215 GLY A CA 1
ATOM 1517 C C . GLY A 1 215 ? 35.314 13.189 39.002 1.00 17.27 215 GLY A C 1
ATOM 1518 O O . GLY A 1 215 ? 34.888 14.256 39.467 1.00 17.02 215 GLY A O 1
ATOM 1519 N N . GLY A 1 216 ? 35.029 12.779 37.765 1.00 18.33 216 GLY A N 1
ATOM 1520 C CA . GLY A 1 216 ? 34.298 13.615 36.828 1.00 19.78 216 GLY A CA 1
ATOM 1521 C C . GLY A 1 216 ? 32.790 13.631 36.968 1.00 23.11 216 GLY A C 1
ATOM 1522 O O . GLY A 1 216 ? 32.109 14.320 36.198 1.00 25.96 216 GLY A O 1
ATOM 1523 N N . SER A 1 217 ? 32.239 12.908 37.937 1.00 19.95 217 SER A N 1
ATOM 1524 C CA . SER A 1 217 ? 30.800 12.746 38.063 1.00 16.82 217 SER A CA 1
ATOM 1525 C C . SER A 1 217 ? 30.244 13.703 39.112 1.00 20.20 217 SER A C 1
ATOM 1526 O O . SER A 1 217 ? 30.907 14.015 40.110 1.00 19.91 217 SER A O 1
ATOM 1529 N N . GLY A 1 218 ? 29.024 14.178 38.866 1.00 20.45 218 GLY A N 1
ATOM 1530 C CA . GLY A 1 218 ? 28.371 15.110 39.760 1.00 15.53 218 GLY A CA 1
ATOM 1531 C C . GLY A 1 218 ? 27.162 14.457 40.386 1.00 16.37 218 GLY A C 1
ATOM 1532 O O . GLY A 1 218 ? 26.483 15.049 41.227 1.00 18.93 218 GLY A O 1
ATOM 1533 N N . SER A 1 219 ? 26.886 13.220 39.980 1.00 15.89 219 SER A N 1
ATOM 1534 C CA . SER A 1 219 ? 25.784 12.451 40.541 1.00 19.48 219 SER A CA 1
ATOM 1535 C C . SER A 1 219 ? 26.262 11.184 41.251 1.00 17.46 219 SER A C 1
ATOM 1536 O O . SER A 1 219 ? 25.495 10.226 41.365 1.00 20.24 219 SER A O 1
ATOM 1539 N N . THR A 1 220 ? 27.510 11.152 41.723 1.00 19.92 220 THR A N 1
ATOM 1540 C CA . THR A 1 220 ? 28.060 10.019 42.461 1.00 17.00 220 THR A CA 1
ATOM 1541 C C . THR A 1 220 ? 28.261 10.397 43.926 1.00 17.58 220 THR A C 1
ATOM 1542 O O . THR A 1 220 ? 28.755 11.490 44.236 1.00 17.90 220 THR A O 1
ATOM 1546 N N . SER A 1 221 ? 27.887 9.492 44.829 1.00 19.06 221 SER A N 1
ATOM 1547 C CA . SER A 1 221 ? 28.113 9.693 46.262 1.00 17.84 221 SER A CA 1
ATOM 1548 C C . SER A 1 221 ? 28.636 8.399 46.883 1.00 18.99 221 SER A C 1
ATOM 1549 O O . SER A 1 221 ? 28.003 7.340 46.752 1.00 15.18 221 SER A O 1
ATOM 1552 N N . TYR A 1 222 ? 29.782 8.491 47.570 1.00 15.11 222 TYR A N 1
ATOM 1553 C CA . TYR A 1 222 ? 30.431 7.341 48.193 1.00 15.65 222 TYR A CA 1
ATOM 1554 C C . TYR A 1 222 ? 30.109 7.319 49.675 1.00 15.96 222 TYR A C 1
ATOM 1555 O O . TYR A 1 222 ? 30.231 8.340 50.363 1.00 14.52 222 TYR A O 1
ATOM 1564 N N . ARG A 1 223 ? 29.627 6.173 50.152 1.00 13.20 223 ARG A N 1
ATOM 1565 C CA . ARG A 1 223 ? 29.230 6.062 51.548 1.00 19.00 223 ARG A CA 1
ATOM 1566 C C . ARG A 1 223 ? 29.495 4.635 51.994 1.00 17.89 223 ARG A C 1
ATOM 1567 O O . ARG A 1 223 ? 29.574 3.710 51.178 1.00 17.02 223 ARG A O 1
ATOM 1575 N N . VAL A 1 224 ? 29.658 4.469 53.304 1.00 18.48 224 VAL A N 1
ATOM 1576 C CA . VAL A 1 224 ? 30.086 3.203 53.888 1.00 15.87 224 VAL A CA 1
ATOM 1577 C C . VAL A 1 224 ? 29.090 2.811 54.975 1.00 17.43 224 VAL A C 1
ATOM 1578 O O . VAL A 1 224 ? 28.811 3.602 55.884 1.00 15.86 224 VAL A O 1
ATOM 1582 N N . GLN A 1 225 ? 28.538 1.601 54.866 1.00 12.81 225 GLN A N 1
ATOM 1583 C CA . GLN A 1 225 ? 27.563 1.136 55.844 1.00 20.31 225 GLN A CA 1
ATOM 1584 C C . GLN A 1 225 ? 28.215 0.676 57.138 1.00 20.34 225 GLN A C 1
ATOM 1585 O O . GLN A 1 225 ? 27.680 0.926 58.222 1.00 21.52 225 GLN A O 1
ATOM 1591 N N . SER A 1 226 ? 29.336 -0.035 57.047 1.00 19.52 226 SER A N 1
ATOM 1592 C CA . SER A 1 226 ? 29.964 -0.614 58.229 1.00 20.78 226 SER A CA 1
ATOM 1593 C C . SER A 1 226 ? 31.363 -1.083 57.878 1.00 17.13 226 SER A C 1
ATOM 1594 O O . SER A 1 226 ? 31.693 -1.322 56.711 1.00 15.86 226 SER A O 1
ATOM 1597 N N . LEU A 1 227 ? 32.172 -1.225 58.919 1.00 15.39 227 LEU A N 1
ATOM 1598 C CA . LEU A 1 227 ? 33.507 -1.785 58.808 1.00 14.01 227 LEU A CA 1
ATOM 1599 C C . LEU A 1 227 ? 33.694 -2.732 59.985 1.00 19.89 227 LEU A C 1
ATOM 1600 O O . LEU A 1 227 ? 33.552 -2.321 61.147 1.00 14.29 227 LEU A O 1
ATOM 1605 N N . HIS A 1 228 ? 33.948 -4.008 59.687 1.00 19.65 228 HIS A N 1
ATOM 1606 C CA . HIS A 1 228 ? 34.203 -5.017 60.709 1.00 16.84 228 HIS A CA 1
ATOM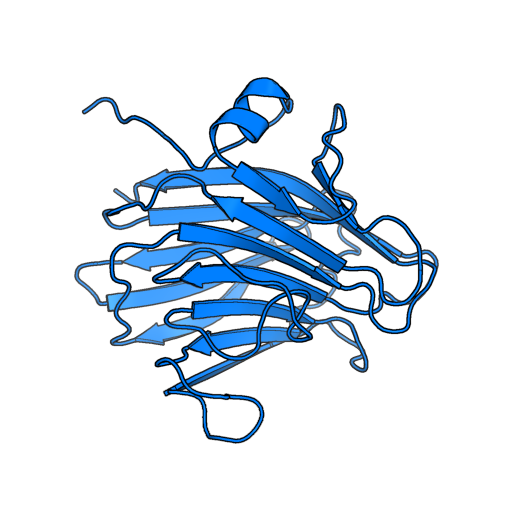 1607 C C . HIS A 1 228 ? 35.639 -5.476 60.576 1.00 15.58 228 HIS A C 1
ATOM 1608 O O . HIS A 1 228 ? 36.088 -5.805 59.473 1.00 13.26 228 HIS A O 1
ATOM 1615 N N . TYR A 1 229 ? 36.340 -5.509 61.698 1.00 16.51 229 TYR A N 1
ATOM 1616 C CA . TYR A 1 229 ? 37.623 -6.174 61.814 1.00 12.18 229 TYR A CA 1
ATOM 1617 C C . TYR A 1 229 ? 37.400 -7.490 62.552 1.00 16.53 229 TYR A C 1
ATOM 1618 O O . TYR A 1 229 ? 36.755 -7.513 63.600 1.00 14.35 229 TYR A O 1
ATOM 1627 N N . TYR A 1 230 ? 37.890 -8.587 61.979 1.00 18.69 230 TYR A N 1
ATOM 1628 C CA . TYR A 1 230 ? 37.827 -9.898 62.606 1.00 17.15 230 TYR A CA 1
ATOM 1629 C C . TYR A 1 230 ? 39.224 -10.483 62.664 1.00 20.85 230 TYR A C 1
ATOM 1630 O O . TYR A 1 230 ? 39.975 -10.420 61.684 1.00 18.70 230 TYR A O 1
ATOM 1639 N N . GLU A 1 231 ? 39.573 -11.042 63.813 1.00 26.04 231 GLU A N 1
ATOM 1640 C CA . GLU A 1 231 ? 40.769 -11.859 63.891 1.00 26.17 231 GLU A CA 1
ATOM 1641 C C . GLU A 1 231 ? 40.501 -13.196 63.207 1.00 27.98 231 GLU A C 1
ATOM 1642 O O . GLU A 1 231 ? 39.471 -13.829 63.448 1.00 29.10 231 GLU A O 1
ATOM 1648 N N . VAL A 1 232 ? 41.398 -13.603 62.317 1.00 25.64 232 VAL A N 1
ATOM 1649 C CA . VAL A 1 232 ? 41.284 -14.902 61.663 1.00 28.27 232 VAL A CA 1
ATOM 1650 C C . VAL A 1 232 ? 41.858 -15.962 62.591 1.00 34.29 232 VAL A C 1
ATOM 1651 O O . VAL A 1 232 ? 42.975 -15.813 63.100 1.00 37.54 232 VAL A O 1
ATOM 1655 N N . GLY A 1 233 ? 41.099 -17.033 62.811 1.00 35.82 233 GLY A N 1
ATOM 1656 C CA . GLY A 1 233 ? 41.417 -18.040 63.821 1.00 42.14 233 GLY A CA 1
ATOM 1657 C C . GLY A 1 233 ? 42.864 -18.480 63.999 1.00 47.18 233 GLY A C 1
ATOM 1658 O O . GLY A 1 233 ? 43.416 -19.245 63.199 1.00 50.92 233 GLY A O 1
#

Foldseek 3Di:
DDDDDLDWAAPQGDVVSLVVFKDKAFPWDDDRQWIWQFDFAAWGKIKIWTPDWDAAAWKKKKWWWAKFFPPFFAWKKKKWWFPDTFDADDPQGTHQFTAGKIWMWGRHPDPFTKIKIFGAHGDRCVPDPTPDIFMFTDHCQNVQNVTKIWMWTAHAVQRKIFIWIQGPNDIGGIDIDGPHHRGTGMIMMMHTRHGGRRMIIITRIMDMGHDD

Nearest PDB structures (foldseek):
  5zbt-assembly1_A  TM=1.005E+00  e=6.677E-41  Entamoeba histolytica HM-1:IMSS-A
  2e6v-assembly5_E  TM=8.572E-01  e=2.342E-13  Canis lupus familiaris
  2e6v-assembly4_D  TM=8.438E-01  e=2.227E-13  Canis lupus familiaris
  2e6v-assembly3_C  TM=8.161E-01  e=1.822E-13  Canis lupus familiaris
  2e6v-assembly2_B  TM=8.427E-01  e=1.054E-12  Canis lupus familiaris

Radius of gyration: 15.79 Å; Cα contacts (8 Å, |Δi|>4): 592; chains: 1; bounding box: 37×35×43 Å

Sequence (212 aa):
ASVVDVLSFREPIEPENVVRNYDMKGPIIVFENYVQITPNGIGKSSIMNGKYKVDLPSFELQLKLNIICKEKCGGGMGVWLTEEKLKEGDLFGAYNIYKGIGIFINFEDVDIPMISVLKNDGVDILKYKPEMYYQCSVANIQKDKDGAVLRIKYLVNEKKLIIEIMVNHINMDCITIEDIDIPPFYLGISATNGGSGSTSYRVQSLHYYEVG

InterPro domains:
  IPR005052 Legume-like lectin [PF03388] (29-210)
  IPR005052 Legume-like lectin [PS51328] (15-225)
  IPR013320 Concanavalin A-like lectin/glucanase domain superfamily [SSF49899] (20-224)
  IPR051136 Intracellular Lectin and Glycoprotein Transporter [PTHR12223] (21-296)

B-factor: mean 20.72, std 8.99, range [4.91, 67.98]

Organism: NCBI:txid885318